Protein 2JDA (pdb70)

Nearest PDB structures (foldseek):
  2jda-assembly1_A  TM=1.001E+00  e=7.998E-28  Yersinia enterocolitica
  5xnr-assembly1_A  TM=9.498E-01  e=4.634E-13  Persicobacter sp. CCB-QB2
  5zu6-assembly1_A  TM=8.953E-01  e=8.444E-14  Vibrio
  5zu5-assembly1_A  TM=8.925E-01  e=1.414E-12  Vibrio splendidus
  7w12-assembly1_A  TM=8.977E-01  e=5.456E-12  Vibrio splendidus

Foldseek 3Di:
DFDFDDKDKPDFDVVVPLDLCQQAPPFLVHKTKDFAWMKMKTFTPAWDKFFKKWFQWPQLLVWKWWKWKWFAAPVPDTDTQAHGDIGHNPDRQTAIEGGDIDIGRMMMMTTQTTPVHGMGMTRYMDTPDPDPHDYDYRD/DVQFFAFDDKDKPDFDVVVPLDRCQQAPPFLVHKTKDFAWMKMKTFTPDWDKFWKKFWQWPQLQAKKWWKWKWFAAPVPDTDTQAHGDIFPNHDNRGAIEGGDIDGGGMMMITTQDIPVHGMTMTRYMTIRDPDPDDYDYHD

Sequence (281 aa):
TAQIVAVTASGYDSEKGHVPANIADGDVKTRWAASGESWVQLELDKEQSIENILIVPFKPTERKLKFSIFYSNDGKNWQPLAEGLETSSADKNGEKLTFTPVTAKYIKLDTFGTDVNNWSAINEIAINSAAALPSRAIKHPFTAQIVAVTASGYDSEKGHVPANIADGDVKTRWAASGESWVQLLELDKEQSIENILIVPFKPTERKLKFSIIFYSNDGKNWQPLAEGLETSSADKNGEKLTFTPVTTAKYIKLDTFGTDVNNWSAINEIAIINSAAALPSRAIK

Solvent-accessible surface area: 13235 Å² total; per-residue (Å²): 119,12,111,38,72,39,32,68,24,56,26,109,28,77,169,156,33,28,51,20,62,26,0,35,69,69,40,86,166,40,56,0,5,4,63,25,147,8,86,0,32,0,48,0,65,117,90,32,76,0,104,9,0,26,1,19,3,40,90,15,63,109,44,61,3,80,0,4,0,27,35,6,68,68,22,166,107,67,105,51,9,6,116,63,20,74,2,13,34,25,33,158,94,10,18,40,1,25,18,107,86,23,68,0,58,32,0,32,0,32,0,76,0,16,82,85,63,87,89,0,11,0,20,17,2,19,0,40,13,104,33,108,32,20,24,25,14,13,139,180,109,146,46,8,111,36,77,40,32,68,24,56,26,109,28,77,172,153,33,29,52,23,61,25,0,34,70,70,41,82,166,41,56,0,4,5,61,30,148,8,85,0,31,0,47,0,65,121,90,34,49,0,81,16,0,27,0,12,5,45,84,21,53,89,34,19,1,78,2,5,0,24,54,2,80,71,25,173,107,63,103,65,15,2,114,65,25,53,3,7,3,16,51,154,83,3,21,31,1,29,20,114,80,23,78,0,60,32,0,32,0,31,0,74,0,17,73,83,63,90,94,0,11,0,17,16,3,19,0,23,9,60,37,111,29,35,61,12,85,13,214

Secondary structure (DSSP, 8-state):
---EEEEEES--BTTTTB-GGGGGSS-TT--EEEESSEEEEEEEEEEEEEEEEEEEESSTTT-PEEEEEEEESSSSS-EEEEEEEE---S-SS-EEEEEEEEEEEEEEEEEEEESSSSEEEEEEEEES---SS-EEE--/-TTSPPEEEEEES--BTTTTB-GGGGGSS-TT--EEEESSEEEEEEEEEEEEEEEEEEEESSTTT--EEEEEEEESSSSS-EEEEEEEE--S--TT-EEEEEEEEEEEEEEEEEEEESS-SEEEEEEEEES----S-EEE--

CATH classification: 2.60.120.260

Organism: Yersinia enterocolitica serotype O:8 / biotype 1B (strain NCTC 13174 / 8081) (NCBI:txid393305)

B-factor: mean 18.41, std 10.22, range [6.74, 62.18]

InterPro domains:
  IPR000421 Coagulation factor 5/8, C-terminal domain [PF00754] (27-145)
  IPR000421 Coagulation factor 5/8, C-terminal domain [PS50022] (9-152)
  IPR008979 Galactose-binding-like domain superfamily [SSF49785] (23-147)

Radius of gyration: 20.61 Å; Cα contacts (8 Å, |Δi|>4): 812; chains: 2; bounding box: 56×40×63 Å

Structure (mmCIF, N/CA/C/O backbone):
data_2JDA
#
_entry.id   2JDA
#
_cell.length_a   111.205
_cell.length_b   34.729
_cell.length_c   86.711
_cell.angle_alpha   90.00
_cell.angle_beta   120.58
_cell.angle_gamma   90.00
#
_symmetry.space_group_name_H-M   'C 1 2 1'
#
loop_
_entity.id
_entity.type
_entity.pdbx_description
1 polymer YECBM32
2 non-polymer 'CALCIUM ION'
3 non-polymer GLYCEROL
4 non-polymer 'SULFATE ION'
5 water water
#
loop_
_atom_site.group_PDB
_atom_site.id
_atom_site.type_symbol
_atom_site.label_atom_id
_atom_site.label_alt_id
_atom_site.label_comp_id
_atom_site.label_asym_id
_atom_site.label_entity_id
_atom_site.label_seq_id
_atom_site.pdbx_PDB_ins_code
_atom_site.Cartn_x
_atom_site.Cartn_y
_atom_site.Cartn_z
_atom_site.occupancy
_atom_site.B_iso_or_equiv
_atom_site.auth_seq_id
_atom_site.auth_comp_id
_atom_site.auth_asym_id
_atom_site.auth_atom_id
_atom_site.pdbx_PDB_model_num
ATOM 1 N N . THR A 1 7 ? 86.969 -11.564 20.256 1.00 26.72 7 THR A N 1
ATOM 2 C CA . THR A 1 7 ? 86.506 -10.455 19.373 1.00 26.32 7 THR A CA 1
ATOM 3 C C . THR A 1 7 ? 85.055 -10.656 19.033 1.00 25.50 7 THR A C 1
ATOM 4 O O . THR A 1 7 ? 84.531 -11.792 19.036 1.00 27.29 7 THR A O 1
ATOM 8 N N . ALA A 1 8 ? 84.402 -9.536 18.756 1.00 23.04 8 ALA A N 1
ATOM 9 C CA . ALA A 1 8 ? 83.054 -9.518 18.232 1.00 21.69 8 ALA A CA 1
ATOM 10 C C . ALA A 1 8 ? 83.028 -10.089 16.796 1.00 20.83 8 ALA A C 1
ATOM 11 O O . ALA A 1 8 ? 83.882 -9.790 15.917 1.00 22.97 8 ALA A O 1
ATOM 13 N N . GLN A 1 9 ? 82.041 -10.899 16.524 1.00 18.79 9 GLN A N 1
ATOM 14 C CA . GLN A 1 9 ? 81.971 -11.585 15.234 1.00 19.55 9 GLN A CA 1
ATOM 15 C C . GLN A 1 9 ? 81.517 -10.596 14.184 1.00 18.08 9 GLN A C 1
ATOM 16 O O . GLN A 1 9 ? 80.438 -10.068 14.294 1.00 17.07 9 GLN A O 1
ATOM 22 N N . ILE A 1 10 ? 82.348 -10.395 13.173 1.00 17.07 10 ILE A N 1
ATOM 23 C CA . ILE A 1 10 ? 81.938 -9.643 11.982 1.00 16.63 10 ILE A CA 1
ATOM 24 C C . ILE A 1 10 ? 81.282 -10.600 11.011 1.00 16.30 10 ILE A C 1
ATOM 25 O O . ILE A 1 10 ? 81.961 -11.516 10.486 1.00 19.67 10 ILE A O 1
ATOM 30 N N . VAL A 1 11 ? 79.990 -10.444 10.808 1.00 16.00 11 VAL A N 1
ATOM 31 C CA . VAL A 1 11 ? 79.222 -11.331 9.907 1.00 16.79 11 VAL A CA 1
ATOM 32 C C . VAL A 1 11 ? 79.045 -10.826 8.490 1.00 15.63 11 VAL A C 1
ATOM 33 O O . VAL A 1 11 ? 78.773 -11.600 7.584 1.00 16.72 11 VAL A O 1
ATOM 37 N N . ALA A 1 12 ? 79.295 -9.554 8.251 1.00 14.61 12 ALA A N 1
ATOM 38 C CA . ALA A 1 12 ? 79.092 -8.990 6.921 1.00 13.94 12 ALA A CA 1
ATOM 39 C C . ALA A 1 12 ? 79.928 -7.735 6.816 1.00 13.53 12 ALA A C 1
ATOM 40 O O . ALA A 1 12 ? 80.029 -6.985 7.772 1.00 14.05 12 ALA A O 1
ATOM 42 N N . VAL A 1 13 ? 80.540 -7.565 5.667 1.00 10.93 13 VAL A N 1
ATOM 43 C CA . VAL A 1 13 ? 81.326 -6.382 5.358 1.00 10.60 13 VAL A CA 1
ATOM 44 C C . VAL A 1 13 ? 80.800 -5.821 4.052 1.00 11.17 13 VAL A C 1
ATOM 45 O O . VAL A 1 13 ? 80.545 -6.591 3.098 1.00 12.15 13 VAL A O 1
ATOM 49 N N . THR A 1 14 ? 80.650 -4.503 3.984 1.00 9.91 14 THR A N 1
ATOM 50 C CA . THR A 1 14 ? 80.291 -3.811 2.750 1.00 10.06 14 THR A CA 1
ATOM 51 C C . THR A 1 14 ? 81.260 -2.655 2.591 1.00 9.80 14 THR A C 1
ATOM 52 O O . THR A 1 14 ? 81.887 -2.207 3.554 1.00 9.80 14 THR A O 1
ATOM 56 N N . ALA A 1 15 ? 81.345 -2.112 1.400 1.00 10.26 15 ALA A N 1
ATOM 57 C CA . ALA A 1 15 ? 82.214 -0.969 1.161 1.00 9.87 15 ALA A CA 1
ATOM 58 C C . ALA A 1 15 ? 81.735 -0.103 -0.009 1.00 9.74 15 ALA A C 1
ATOM 59 O O . ALA A 1 15 ? 80.968 -0.547 -0.869 1.00 10.50 15 ALA A O 1
ATOM 61 N N . SER A 1 16 ? 82.247 1.129 -0.055 1.00 9.26 16 SER A N 1
ATOM 62 C CA . SER A 1 16 ? 81.981 2.027 -1.139 1.00 10.06 16 SER A CA 1
ATOM 63 C C . SER A 1 16 ? 82.488 1.490 -2.472 1.00 10.90 16 SER A C 1
ATOM 64 O O . SER A 1 16 ? 81.905 1.810 -3.506 1.00 11.37 16 SER A O 1
ATOM 67 N N . GLY A 1 17 ? 83.588 0.757 -2.430 1.00 10.14 17 GLY A N 1
ATOM 68 C CA . GLY A 1 17 ? 84.278 0.257 -3.605 1.00 9.93 17 GLY A CA 1
ATOM 69 C C . GLY A 1 17 ? 85.490 -0.516 -3.194 1.00 9.04 17 GLY A C 1
ATOM 70 O O . GLY A 1 17 ? 85.743 -0.648 -2.006 1.00 9.92 17 GLY A O 1
ATOM 71 N N . TYR A 1 18 ? 86.196 -1.072 -4.182 1.00 9.85 18 TYR A N 1
ATOM 72 C CA . TYR A 1 18 ? 87.342 -1.888 -3.932 1.00 9.87 18 TYR A CA 1
ATOM 73 C C . TYR A 1 18 ? 88.121 -2.049 -5.237 1.00 10.04 18 TYR A C 1
ATOM 74 O O . TYR A 1 18 ? 87.581 -1.878 -6.324 1.00 11.13 18 TYR A O 1
ATOM 83 N N . ASP A 1 19 ? 89.357 -2.495 -5.116 1.00 10.08 19 ASP A N 1
ATOM 84 C CA . ASP A 1 19 ? 90.241 -2.758 -6.257 1.00 10.84 19 ASP A CA 1
ATOM 85 C C . ASP A 1 19 ? 89.842 -4.102 -6.816 1.00 10.72 19 ASP A C 1
ATOM 86 O O . ASP A 1 19 ? 90.253 -5.134 -6.311 1.00 11.99 19 ASP A O 1
ATOM 91 N N . SER A 1 20 ? 89.005 -4.078 -7.850 1.00 10.95 20 SER A N 1
ATOM 92 C CA . SER A 1 20 ? 88.501 -5.303 -8.444 1.00 11.12 20 SER A CA 1
ATOM 93 C C . SER A 1 20 ? 89.483 -6.002 -9.339 1.00 12.21 20 SER A C 1
ATOM 94 O O . SER A 1 20 ? 89.325 -7.195 -9.599 1.00 15.18 20 SER A O 1
ATOM 97 N N . GLU A 1 21 ? 90.476 -5.309 -9.855 1.00 12.19 21 GLU A N 1
ATOM 98 C CA . GLU A 1 21 ? 91.487 -5.940 -10.681 1.00 12.79 21 GLU A CA 1
ATOM 99 C C . GLU A 1 21 ? 92.406 -6.820 -9.844 1.00 12.82 21 GLU A C 1
ATOM 100 O O . GLU A 1 21 ? 92.806 -7.888 -10.286 1.00 12.95 21 GLU A O 1
ATOM 106 N N . LYS A 1 22 ? 92.783 -6.375 -8.644 1.00 12.39 22 LYS A N 1
ATOM 107 C CA . LYS A 1 22 ? 93.605 -7.186 -7.780 1.00 13.05 22 LYS A CA 1
ATOM 108 C C . LYS A 1 22 ? 92.739 -7.994 -6.821 1.00 12.80 22 LYS A C 1
ATOM 109 O O . LYS A 1 22 ? 93.247 -8.842 -6.093 1.00 14.77 22 LYS A O 1
ATOM 115 N N . GLY A 1 23 ? 91.448 -7.731 -6.794 1.00 11.79 23 GLY A N 1
ATOM 116 C CA . GLY A 1 23 ? 90.597 -8.457 -5.849 1.00 12.85 23 GLY A CA 1
ATOM 117 C C . GLY A 1 23 ? 90.807 -8.157 -4.374 1.00 11.49 23 GLY A C 1
ATOM 118 O O . GLY A 1 23 ? 90.645 -9.035 -3.529 1.00 11.52 23 GLY A O 1
ATOM 119 N N . HIS A 1 24 ? 91.114 -6.911 -4.077 1.00 11.28 24 HIS A N 1
ATOM 120 C CA . HIS A 1 24 ? 91.279 -6.450 -2.692 1.00 9.77 24 HIS A CA 1
ATOM 121 C C . HIS A 1 24 ? 89.876 -6.085 -2.124 1.00 9.69 24 HIS A C 1
ATOM 122 O O . HIS A 1 24 ? 89.530 -4.907 -1.906 1.00 10.49 24 HIS A O 1
ATOM 129 N N . VAL A 1 25 ? 89.086 -7.120 -1.949 1.00 9.55 25 VAL A N 1
ATOM 130 C CA . VAL A 1 25 ? 87.669 -7.035 -1.672 1.00 9.70 25 VAL A CA 1
ATOM 131 C C . VAL A 1 25 ? 87.411 -6.674 -0.205 1.00 9.37 25 VAL A C 1
ATOM 132 O O . VAL A 1 25 ? 88.258 -6.909 0.648 1.00 9.87 25 VAL A O 1
ATOM 136 N N . PRO A 1 26 ? 86.232 -6.144 0.084 1.00 9.41 26 PRO A N 1
ATOM 137 C CA . PRO A 1 26 ? 85.908 -5.764 1.457 1.00 10.08 26 PRO A CA 1
ATOM 138 C C . PRO A 1 26 ? 86.057 -6.892 2.500 1.00 9.37 26 PRO A C 1
ATOM 139 O O . PRO A 1 26 ? 86.607 -6.675 3.594 1.00 9.93 26 PRO A O 1
ATOM 143 N N . ALA A 1 27 ? 85.670 -8.120 2.160 1.00 9.95 27 ALA A N 1
ATOM 144 C CA . ALA A 1 27 ? 85.768 -9.214 3.114 1.00 10.31 27 ALA A CA 1
ATOM 145 C C . ALA A 1 27 ? 87.194 -9.494 3.567 1.00 10.68 27 ALA A C 1
ATOM 146 O O . ALA A 1 27 ? 87.436 -10.104 4.602 1.00 11.49 27 ALA A O 1
ATOM 148 N N . ASN A 1 28 ? 88.166 -9.092 2.757 1.00 9.97 28 ASN A N 1
ATOM 149 C CA . ASN A 1 28 ? 89.573 -9.258 3.106 1.00 9.94 28 ASN A CA 1
ATOM 150 C C . ASN A 1 28 ? 89.928 -8.501 4.380 1.00 9.75 28 ASN A C 1
ATOM 151 O O . ASN A 1 28 ? 90.986 -8.730 4.952 1.00 10.82 28 ASN A O 1
ATOM 156 N N . ILE A 1 29 ? 89.117 -7.530 4.786 1.00 10.15 29 ILE A N 1
ATOM 157 C CA . ILE A 1 29 ? 89.469 -6.742 5.965 1.00 10.48 29 ILE A CA 1
ATOM 158 C C . ILE A 1 29 ? 89.207 -7.507 7.239 1.00 10.88 29 ILE A C 1
ATOM 159 O O . ILE A 1 29 ? 89.639 -7.059 8.291 1.00 12.30 29 ILE A O 1
ATOM 164 N N . ALA A 1 30 ? 88.483 -8.628 7.158 1.00 11.72 30 ALA A N 1
ATOM 165 C CA . ALA A 1 30 ? 88.016 -9.336 8.346 1.00 13.46 30 ALA A CA 1
ATOM 166 C C . ALA A 1 30 ? 88.198 -10.843 8.263 1.00 14.38 30 ALA A C 1
ATOM 167 O O . ALA A 1 30 ? 87.433 -11.579 8.915 1.00 16.37 30 ALA A O 1
ATOM 169 N N . ASP A 1 31 ? 89.190 -11.288 7.483 1.00 13.78 31 ASP A N 1
ATOM 170 C CA . ASP A 1 31 ? 89.379 -12.732 7.221 1.00 15.09 31 ASP A CA 1
ATOM 171 C C . ASP A 1 31 ? 90.429 -13.359 8.079 1.00 16.59 31 ASP A C 1
ATOM 172 O O . ASP A 1 31 ? 90.714 -14.557 7.929 1.00 19.41 31 ASP A O 1
ATOM 177 N N . GLY A 1 32 ? 90.995 -12.588 8.994 1.00 16.77 32 GLY A N 1
ATOM 178 C CA . GLY A 1 32 ? 92.006 -13.123 9.889 1.00 18.42 32 GLY A CA 1
ATOM 179 C C . GLY A 1 32 ? 93.362 -13.316 9.271 1.00 19.04 32 GLY A C 1
ATOM 180 O O . GLY A 1 32 ? 94.292 -13.866 9.903 1.00 21.77 32 GLY A O 1
ATOM 181 N N . ASP A 1 33 ? 93.556 -12.787 8.078 1.00 18.11 33 ASP A N 1
ATOM 182 C CA . ASP A 1 33 ? 94.787 -12.942 7.347 1.00 17.48 33 ASP A CA 1
ATOM 183 C C . ASP A 1 33 ? 95.396 -11.540 7.052 1.00 17.38 33 ASP A C 1
ATOM 184 O O . ASP A 1 33 ? 94.839 -10.800 6.237 1.00 16.40 33 ASP A O 1
ATOM 189 N N . VAL A 1 34 ? 96.503 -11.177 7.686 1.00 17.59 34 VAL A N 1
ATOM 190 C CA . VAL A 1 34 ? 97.089 -9.873 7.446 1.00 18.54 34 VAL A CA 1
ATOM 191 C C . VAL A 1 34 ? 97.684 -9.729 6.052 1.00 17.29 34 VAL A C 1
ATOM 192 O O . VAL A 1 34 ? 98.045 -8.624 5.670 1.00 17.61 34 VAL A O 1
ATOM 196 N N . LYS A 1 35 ? 97.832 -10.827 5.286 1.00 16.57 35 LYS A N 1
ATOM 197 C CA . LYS A 1 35 ? 98.342 -10.742 3.939 1.00 18.07 35 LYS A CA 1
ATOM 198 C C . LYS A 1 35 ? 97.256 -10.365 2.904 1.00 17.98 35 LYS A C 1
ATOM 199 O O . LYS A 1 35 ? 97.594 -10.129 1.764 1.00 20.94 35 LYS A O 1
ATOM 205 N N . THR A 1 36 ? 95.981 -10.421 3.256 1.00 15.23 36 THR A N 1
ATOM 206 C CA . THR A 1 36 ? 94.918 -9.956 2.331 1.00 13.43 36 THR A CA 1
ATOM 207 C C . THR A 1 36 ? 94.423 -8.599 2.841 1.00 12.93 36 THR A C 1
ATOM 208 O O . THR A 1 36 ? 94.363 -8.348 4.046 1.00 12.64 36 THR A O 1
ATOM 212 N N . ARG A 1 37 ? 94.033 -7.736 1.917 1.00 10.59 37 ARG A N 1
ATOM 213 C CA . ARG A 1 37 ? 93.556 -6.394 2.248 1.00 10.51 37 ARG A CA 1
ATOM 214 C C . ARG A 1 37 ? 92.372 -5.989 1.434 1.00 10.22 37 ARG A C 1
ATOM 215 O O . ARG A 1 37 ? 92.140 -6.490 0.357 1.00 10.04 37 ARG A O 1
ATOM 223 N N . TRP A 1 38 ? 91.597 -5.091 2.024 1.00 9.57 38 TRP A N 1
ATOM 224 C CA . TRP A 1 38 ? 90.664 -4.242 1.299 1.00 9.30 38 TRP A CA 1
ATOM 225 C C . TRP A 1 38 ? 91.407 -2.987 0.886 1.00 9.54 38 TRP A C 1
ATOM 226 O O . TRP A 1 38 ? 92.136 -2.395 1.688 1.00 10.63 38 TRP A O 1
ATOM 237 N N . ALA A 1 39 ? 91.178 -2.550 -0.336 1.00 9.61 39 ALA A N 1
ATOM 238 C CA . ALA A 1 39 ? 91.742 -1.289 -0.841 1.00 9.71 39 ALA A CA 1
ATOM 239 C C . ALA A 1 39 ? 90.747 -0.605 -1.767 1.00 9.66 39 ALA A C 1
ATOM 240 O O . ALA A 1 39 ? 90.120 -1.251 -2.594 1.00 10.57 39 ALA A O 1
ATOM 242 N N . ALA A 1 40 ? 90.638 0.716 -1.637 1.00 9.92 40 ALA A N 1
ATOM 243 C CA . ALA A 1 40 ? 89.728 1.527 -2.457 1.00 10.58 40 ALA A CA 1
ATOM 244 C C . ALA A 1 40 ? 90.347 2.896 -2.613 1.00 9.94 40 ALA A C 1
ATOM 245 O O . ALA A 1 40 ? 91.120 3.308 -1.771 1.00 11.05 40 ALA A O 1
ATOM 247 N N . SER A 1 41 ? 90.000 3.629 -3.682 1.00 11.74 41 SER A N 1
ATOM 248 C CA . SER A 1 41 ? 90.607 4.931 -3.966 1.00 11.89 41 SER A CA 1
ATOM 249 C C . SER A 1 41 ? 89.610 6.064 -3.743 1.00 11.05 41 SER A C 1
ATOM 250 O O . SER A 1 41 ? 88.383 5.926 -3.916 1.00 12.47 41 SER A O 1
ATOM 253 N N . GLY A 1 42 ? 90.171 7.207 -3.334 1.00 11.43 42 GLY A N 1
ATOM 254 C CA . GLY A 1 42 ? 89.382 8.365 -3.019 1.00 11.33 42 GLY A CA 1
ATOM 255 C C . GLY A 1 42 ? 88.705 8.246 -1.675 1.00 11.64 42 GLY A C 1
ATOM 256 O O . GLY A 1 42 ? 89.057 7.369 -0.879 1.00 16.08 42 GLY A O 1
ATOM 257 N N . GLU A 1 43 ? 87.799 9.127 -1.363 1.00 10.41 43 GLU A N 1
ATOM 258 C CA . GLU A 1 43 ? 87.079 9.060 -0.101 1.00 10.91 43 GLU A CA 1
ATOM 259 C C . GLU A 1 43 ? 86.164 7.855 -0.213 1.00 9.94 43 GLU A C 1
ATOM 260 O O . GLU A 1 43 ? 85.334 7.759 -1.129 1.00 9.99 43 GLU A O 1
ATOM 266 N N . SER A 1 44 ? 86.323 6.941 0.737 1.00 9.73 44 SER A N 1
ATOM 267 C CA . SER A 1 44 ? 85.738 5.626 0.691 1.00 10.05 44 SER A CA 1
ATOM 268 C C . SER A 1 44 ? 85.121 5.295 2.064 1.00 8.75 44 SER A C 1
ATOM 269 O O . SER A 1 44 ? 85.253 6.080 3.035 1.00 9.18 44 SER A O 1
ATOM 272 N N . TRP A 1 45 ? 84.507 4.145 2.166 1.00 9.40 45 TRP A N 1
ATOM 273 C CA . TRP A 1 45 ? 84.041 3.658 3.466 1.00 9.74 45 TRP A CA 1
ATOM 274 C C . TRP A 1 45 ? 84.009 2.157 3.428 1.00 9.30 45 TRP A C 1
ATOM 275 O O . TRP A 1 45 ? 83.848 1.544 2.385 1.00 9.51 45 TRP A O 1
ATOM 286 N N . VAL A 1 46 ? 84.174 1.556 4.607 1.00 8.97 46 VAL A N 1
ATOM 287 C CA . VAL A 1 46 ? 84.021 0.120 4.826 1.00 9.09 46 VAL A CA 1
ATOM 288 C C . VAL A 1 46 ? 83.218 -0.053 6.095 1.00 8.95 46 VAL A C 1
ATOM 289 O O . VAL A 1 46 ? 83.461 0.649 7.099 1.00 10.04 46 VAL A O 1
ATOM 293 N N . GLN A 1 47 ? 82.222 -0.932 6.026 1.00 9.36 47 GLN A N 1
ATOM 294 C CA . GLN A 1 47 ? 81.227 -1.089 7.090 1.00 8.60 47 GLN A CA 1
ATOM 295 C C . GLN A 1 47 ? 81.193 -2.521 7.553 1.00 9.03 47 GLN A C 1
ATOM 296 O O . GLN A 1 47 ? 81.105 -3.436 6.766 1.00 10.28 47 GLN A O 1
ATOM 302 N N . LEU A 1 48 ? 81.324 -2.694 8.852 1.00 9.85 48 LEU A N 1
ATOM 303 C CA . LEU A 1 48 ? 81.395 -3.974 9.549 1.00 9.96 48 LEU A CA 1
ATOM 304 C C . LEU A 1 48 ? 80.088 -4.197 10.265 1.00 10.66 48 LEU A C 1
ATOM 305 O O . LEU A 1 48 ? 79.678 -3.347 11.097 1.00 11.48 48 LEU A O 1
ATOM 310 N N . GLU A 1 49 ? 79.400 -5.282 9.946 1.00 11.74 49 GLU A N 1
ATOM 311 C CA . GLU A 1 49 ? 78.180 -5.671 10.658 1.00 12.90 49 GLU A CA 1
ATOM 312 C C . GLU A 1 49 ? 78.518 -6.799 11.584 1.00 12.36 49 GLU A C 1
ATOM 313 O O . GLU A 1 49 ? 79.121 -7.791 11.165 1.00 13.67 49 GLU A O 1
ATOM 319 N N . LEU A 1 50 ? 78.177 -6.614 12.859 1.00 12.90 50 LEU A N 1
ATOM 320 C CA . LEU A 1 50 ? 78.367 -7.634 13.895 1.00 13.59 50 LEU A CA 1
ATOM 321 C C . LEU A 1 50 ? 77.157 -8.564 13.929 1.00 15.27 50 LEU A C 1
ATOM 322 O O . LEU A 1 50 ? 76.091 -8.228 13.436 1.00 14.91 50 LEU A O 1
ATOM 327 N N . ASP A 1 51 ? 77.316 -9.678 14.632 1.00 18.84 51 ASP A N 1
ATOM 328 C CA . ASP A 1 51 ? 76.205 -10.647 14.717 1.00 21.28 51 ASP A CA 1
ATOM 329 C C . ASP A 1 51 ? 74.991 -10.087 15.461 1.00 21.63 51 ASP A C 1
ATOM 330 O O . ASP A 1 51 ? 73.832 -10.399 15.165 1.00 22.97 51 ASP A O 1
ATOM 335 N N . LYS A 1 52 ? 75.241 -9.210 16.444 1.00 21.18 52 LYS A N 1
ATOM 336 C CA . LYS A 1 52 ? 74.188 -8.533 17.163 1.00 20.27 52 LYS A CA 1
ATOM 337 C C . LYS A 1 52 ? 74.687 -7.205 17.735 1.00 18.07 52 LYS A C 1
ATOM 338 O O . LYS A 1 52 ? 75.906 -6.990 17.834 1.00 18.26 52 LYS A O 1
ATOM 344 N N . GLU A 1 53 ? 73.746 -6.377 18.139 1.00 18.03 53 GLU A N 1
ATOM 345 C CA . GLU A 1 53 ? 74.077 -5.196 18.924 1.00 17.04 53 GLU A CA 1
ATOM 346 C C . GLU A 1 53 ? 74.779 -5.623 20.207 1.00 14.67 53 GLU A C 1
ATOM 347 O O . GLU A 1 53 ? 74.323 -6.510 20.951 1.00 15.47 53 GLU A O 1
ATOM 353 N N . GLN A 1 54 ? 75.920 -5.003 20.479 1.00 13.16 54 GLN A N 1
ATOM 354 C CA . GLN A 1 54 ? 76.711 -5.365 21.623 1.00 12.88 54 GLN A CA 1
ATOM 355 C C . GLN A 1 54 ? 77.690 -4.259 22.012 1.00 12.38 54 GLN A C 1
ATOM 356 O O . GLN A 1 54 ? 77.877 -3.295 21.268 1.00 11.91 54 GLN A O 1
ATOM 362 N N . SER A 1 55 ? 78.318 -4.403 23.170 1.00 12.38 55 SER A N 1
ATOM 363 C CA . SER A 1 55 ? 79.240 -3.414 23.687 1.00 13.01 55 SER A CA 1
ATOM 364 C C . SER A 1 55 ? 80.536 -3.491 22.940 1.00 12.67 55 SER A C 1
ATOM 365 O O . SER A 1 55 ? 81.054 -4.588 22.674 1.00 13.77 55 SER A O 1
ATOM 368 N N . ILE A 1 56 ? 81.026 -2.311 22.563 1.00 12.19 56 ILE A N 1
ATOM 369 C CA . ILE A 1 56 ? 82.279 -2.148 21.810 1.00 12.53 56 ILE A CA 1
ATOM 370 C C . ILE A 1 56 ? 83.228 -1.328 22.657 1.00 11.50 56 ILE A C 1
ATOM 371 O O . ILE A 1 56 ? 82.874 -0.211 23.089 1.00 12.91 56 ILE A O 1
ATOM 376 N N . GLU A 1 57 ? 84.415 -1.858 22.884 1.00 13.13 57 GLU A N 1
ATOM 377 C CA . GLU A 1 57 ? 85.415 -1.189 23.706 1.00 14.67 57 GLU A CA 1
ATOM 378 C C . GLU A 1 57 ? 86.731 -0.948 23.013 1.00 13.03 57 GLU A C 1
ATOM 379 O O . GLU A 1 57 ? 87.499 -0.098 23.476 1.00 14.33 57 GLU A O 1
ATOM 385 N N . ASN A 1 58 ? 87.021 -1.649 21.910 1.00 11.99 58 ASN A N 1
ATOM 386 C CA . ASN A 1 58 ? 88.243 -1.329 21.173 1.00 11.42 58 ASN A CA 1
ATOM 387 C C . ASN A 1 58 ? 88.113 -1.753 19.718 1.00 11.09 58 ASN A C 1
ATOM 388 O O . ASN A 1 58 ? 87.236 -2.544 19.387 1.00 11.09 58 ASN A O 1
ATOM 393 N N . ILE A 1 59 ? 88.962 -1.180 18.884 1.00 10.51 59 ILE A N 1
ATOM 394 C CA . ILE A 1 59 ? 89.110 -1.601 17.496 1.00 10.98 59 ILE A CA 1
ATOM 395 C C . ILE A 1 59 ? 90.599 -1.792 17.242 1.00 11.37 59 ILE A C 1
ATOM 396 O O . ILE A 1 59 ? 91.398 -0.894 17.477 1.00 12.58 59 ILE A O 1
ATOM 401 N N . LEU A 1 60 ? 90.953 -2.954 16.719 1.00 10.91 60 LEU A N 1
ATOM 402 C CA . LEU A 1 60 ? 92.288 -3.234 16.199 1.00 11.46 60 LEU A CA 1
ATOM 403 C C . LEU A 1 60 ? 92.291 -2.866 14.709 1.00 11.56 60 LEU A C 1
ATOM 404 O O . LEU A 1 60 ? 91.462 -3.361 13.962 1.00 11.51 60 LEU A O 1
ATOM 409 N N . ILE A 1 61 ? 93.215 -2.026 14.291 1.00 11.00 61 ILE A N 1
ATOM 410 C CA . ILE A 1 61 ? 93.407 -1.659 12.896 1.00 11.20 61 ILE A CA 1
ATOM 411 C C . ILE A 1 61 ? 94.835 -1.968 12.477 1.00 12.28 61 ILE A C 1
ATOM 412 O O . ILE A 1 61 ? 95.798 -1.635 13.160 1.00 12.48 61 ILE A O 1
ATOM 417 N N . VAL A 1 62 ? 94.942 -2.666 11.344 1.00 12.00 62 VAL A N 1
ATOM 418 C CA . VAL A 1 62 ? 96.213 -3.095 10.767 1.00 11.91 62 VAL A CA 1
ATOM 419 C C . VAL A 1 62 ? 96.271 -2.516 9.344 1.00 11.95 62 VAL A C 1
ATOM 420 O O . VAL A 1 62 ? 95.879 -3.173 8.384 1.00 12.50 62 VAL A O 1
ATOM 424 N N . PRO A 1 63 ? 96.711 -1.285 9.203 1.00 11.20 63 PRO A N 1
ATOM 425 C CA . PRO A 1 63 ? 96.750 -0.665 7.886 1.00 11.63 63 PRO A CA 1
ATOM 426 C C . PRO A 1 63 ? 97.884 -1.243 7.038 1.00 11.70 63 PRO A C 1
ATOM 427 O O . PRO A 1 63 ? 98.900 -1.686 7.569 1.00 14.06 63 PRO A O 1
ATOM 431 N N . PHE A 1 64 ? 97.736 -1.165 5.731 1.00 11.70 64 PHE A N 1
ATOM 432 C CA . PHE A 1 64 ? 98.746 -1.630 4.774 1.00 11.25 64 PHE A CA 1
ATOM 433 C C . PHE A 1 64 ? 99.951 -0.717 4.733 1.00 12.25 64 PHE A C 1
ATOM 434 O O . PHE A 1 64 ? 99.809 0.511 4.720 1.00 12.70 64 PHE A O 1
ATOM 442 N N . LYS A 1 65 ? 101.144 -1.315 4.703 1.00 13.63 65 LYS A N 1
ATOM 443 C CA . LYS A 1 65 ? 102.433 -0.566 4.619 1.00 14.57 65 LYS A CA 1
ATOM 444 C C . LYS A 1 65 ? 102.498 0.587 5.602 1.00 13.02 65 LYS A C 1
ATOM 445 O O . LYS A 1 65 ? 102.766 1.739 5.243 1.00 14.35 65 LYS A O 1
ATOM 451 N N . PRO A 1 66 ? 102.249 0.286 6.876 1.00 13.80 66 PRO A N 1
ATOM 452 C CA . PRO A 1 66 ? 102.066 1.336 7.876 1.00 14.25 66 PRO A CA 1
ATOM 453 C C . PRO A 1 66 ? 103.280 2.228 8.091 1.00 14.63 66 PRO A C 1
ATOM 454 O O . PRO A 1 66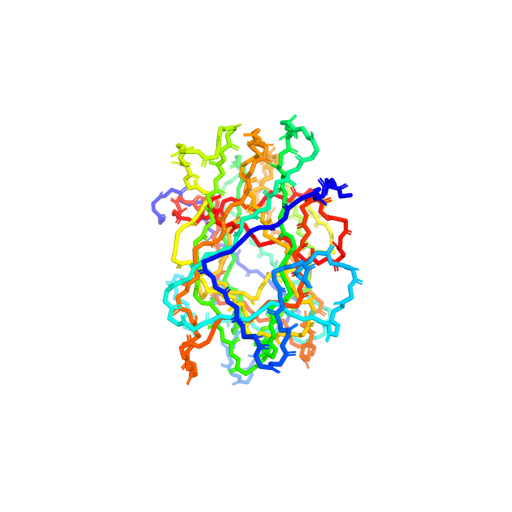 ? 103.097 3.407 8.407 1.00 14.29 66 PRO A O 1
ATOM 458 N N . THR A 1 67 ? 104.500 1.699 7.926 1.00 15.78 67 THR A N 1
ATOM 459 C CA . THR A 1 67 ? 105.672 2.5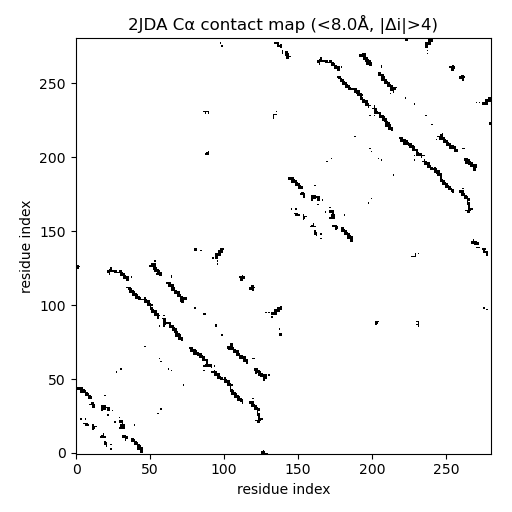51 8.162 1.00 16.74 67 THR A CA 1
ATOM 460 C C . THR A 1 67 ? 105.962 3.501 7.016 1.00 17.94 67 THR A C 1
ATOM 461 O O . THR A 1 67 ? 106.755 4.428 7.177 1.00 19.16 67 THR A O 1
ATOM 465 N N . GLU A 1 68 ? 105.303 3.293 5.874 1.00 17.14 68 GLU A N 1
ATOM 466 C CA . GLU A 1 68 ? 105.378 4.201 4.735 1.00 18.23 68 GLU A CA 1
ATOM 467 C C . GLU A 1 68 ? 104.225 5.142 4.578 1.00 16.79 68 GLU A C 1
ATOM 468 O O . GLU A 1 68 ? 104.363 6.149 3.951 1.00 19.55 68 GLU A O 1
ATOM 474 N N . ARG A 1 69 ? 103.030 4.784 5.088 1.00 15.97 69 ARG A N 1
ATOM 475 C CA . ARG A 1 69 ? 101.799 5.428 4.722 1.00 16.35 69 ARG A CA 1
ATOM 476 C C . ARG A 1 69 ? 100.905 5.551 5.954 1.00 14.95 69 ARG A C 1
ATOM 477 O O . ARG A 1 69 ? 100.583 4.519 6.581 1.00 15.10 69 ARG A O 1
ATOM 485 N N . LYS A 1 70 ? 100.480 6.777 6.251 1.00 13.84 70 LYS A N 1
ATOM 486 C CA . LYS A 1 70 ? 99.525 7.034 7.340 1.00 14.15 70 LYS A CA 1
ATOM 487 C C . LYS A 1 70 ? 98.141 7.240 6.738 1.00 13.64 70 LYS A C 1
ATOM 488 O O . LYS A 1 70 ? 97.935 8.106 5.916 1.00 14.35 70 LYS A O 1
ATOM 494 N N . LEU A 1 71 ? 97.199 6.416 7.150 1.00 12.40 71 LEU A N 1
ATOM 495 C CA . LEU A 1 71 ? 95.828 6.431 6.657 1.00 11.21 71 LEU A CA 1
ATOM 496 C C . LEU A 1 71 ? 95.030 7.451 7.441 1.00 11.24 71 LEU A C 1
ATOM 497 O O . LEU A 1 71 ? 95.072 7.449 8.686 1.00 11.53 71 LEU A O 1
ATOM 502 N N . LYS A 1 72 ? 94.296 8.279 6.727 1.00 11.56 72 LYS A N 1
ATOM 503 C CA . LYS A 1 72 ? 93.404 9.254 7.301 1.00 12.14 72 LYS A CA 1
ATOM 504 C C . LYS A 1 72 ? 92.020 8.636 7.323 1.00 10.32 72 LYS A C 1
ATOM 505 O O . LYS A 1 72 ? 91.557 8.123 6.288 1.00 10.76 72 LYS A O 1
ATOM 511 N N . PHE A 1 73 ? 91.328 8.682 8.464 1.00 10.66 73 PHE A N 1
ATOM 512 C CA . PHE A 1 73 ? 90.030 8.070 8.593 1.00 9.90 73 PHE A CA 1
ATOM 513 C C . PHE A 1 73 ? 89.230 8.574 9.758 1.00 10.31 73 PHE A C 1
ATOM 514 O O . PHE A 1 73 ? 89.767 9.209 10.657 1.00 10.93 73 PHE A O 1
ATOM 522 N N . SER A 1 74 ? 87.940 8.245 9.729 1.00 10.18 74 SER A N 1
ATOM 523 C CA . SER A 1 74 ? 86.972 8.494 10.778 1.00 10.14 74 SER A CA 1
ATOM 524 C C . SER A 1 74 ? 86.227 7.216 11.104 1.00 10.44 74 SER A C 1
ATOM 525 O O . SER A 1 74 ? 86.107 6.365 10.246 1.00 10.64 74 SER A O 1
ATOM 528 N N . ILE A 1 75 ? 85.757 7.076 12.340 1.00 9.86 75 ILE A N 1
ATOM 529 C CA . ILE A 1 75 ? 85.025 5.866 12.765 1.00 10.41 75 ILE A CA 1
ATOM 530 C C . ILE A 1 75 ? 83.702 6.248 13.328 1.00 10.04 75 ILE A C 1
ATOM 531 O O . ILE A 1 75 ? 83.623 7.160 14.159 1.00 10.36 75 ILE A O 1
ATOM 536 N N . PHE A 1 76 ? 82.667 5.540 12.886 1.00 9.85 76 PHE A N 1
ATOM 537 C CA . PHE A 1 76 ? 81.283 5.764 13.261 1.00 10.14 76 PHE A CA 1
ATOM 538 C C . PHE A 1 76 ? 80.653 4.466 13.739 1.00 9.97 76 PHE A C 1
ATOM 539 O O . PHE A 1 76 ? 81.094 3.372 13.349 1.00 10.30 76 PHE A O 1
ATOM 547 N N . TYR A 1 77 ? 79.644 4.605 14.586 1.00 10.64 77 TYR A N 1
ATOM 548 C CA . TYR A 1 77 ? 78.893 3.444 15.035 1.00 10.72 77 TYR A CA 1
ATOM 549 C C . TYR A 1 77 ? 77.394 3.685 14.910 1.00 10.71 77 TYR A C 1
ATOM 550 O O . TYR A 1 77 ? 76.899 4.809 14.890 1.00 11.00 77 TYR A O 1
ATOM 559 N N . SER A 1 78 ? 76.638 2.590 14.854 1.00 11.05 78 SER A N 1
ATOM 560 C CA . SER A 1 78 ? 75.191 2.640 14.636 1.00 11.38 78 SER A CA 1
ATOM 561 C C . SER A 1 78 ? 74.556 1.316 15.046 1.00 11.53 78 SER A C 1
ATOM 562 O O . SER A 1 78 ? 75.210 0.263 15.001 1.00 11.16 78 SER A O 1
ATOM 565 N N . ASN A 1 79 ? 73.286 1.395 15.430 1.00 11.56 79 ASN A N 1
ATOM 566 C CA . ASN A 1 79 ? 72.494 0.203 15.603 1.00 12.89 79 ASN A CA 1
ATOM 567 C C . ASN A 1 79 ? 71.643 -0.155 14.389 1.00 13.64 79 ASN A C 1
ATOM 568 O O . ASN A 1 79 ? 71.232 -1.307 14.256 1.00 16.23 79 ASN A O 1
ATOM 573 N N . ASP A 1 80 ? 71.325 0.832 13.574 1.00 14.48 80 ASP A N 1
ATOM 574 C CA . ASP A 1 80 ? 70.466 0.629 12.405 1.00 15.29 80 ASP A CA 1
ATOM 575 C C . ASP A 1 80 ? 71.143 0.640 11.029 1.00 15.37 80 ASP A C 1
ATOM 576 O O . ASP A 1 80 ? 70.527 0.293 10.013 1.00 17.62 80 ASP A O 1
ATOM 581 N N . GLY A 1 81 ? 72.414 1.044 10.977 1.00 14.55 81 GLY A N 1
ATOM 582 C CA . GLY A 1 81 ? 73.130 1.109 9.706 1.00 15.30 81 GLY A CA 1
ATOM 583 C C . GLY A 1 81 ? 72.735 2.309 8.848 1.00 15.71 81 GLY A C 1
ATOM 584 O O . GLY A 1 81 ? 73.169 2.362 7.700 1.00 15.34 81 GLY A O 1
ATOM 585 N N . LYS A 1 82 ? 71.955 3.245 9.404 1.00 14.88 82 LYS A N 1
ATOM 586 C CA . LYS A 1 82 ? 71.442 4.431 8.692 1.00 16.34 82 LYS A CA 1
ATOM 587 C C . LYS A 1 82 ? 71.764 5.738 9.402 1.00 15.40 82 LYS A C 1
ATOM 588 O O . LYS A 1 82 ? 71.946 6.792 8.756 1.00 16.41 82 LYS A O 1
ATOM 594 N N . ASN A 1 83 ? 71.836 5.692 10.729 1.00 14.22 83 ASN A N 1
ATOM 595 C CA . ASN A 1 83 ? 72.069 6.873 11.562 1.00 13.93 83 ASN A CA 1
ATOM 596 C C . ASN A 1 83 ? 73.340 6.592 12.343 1.00 12.97 83 ASN A C 1
ATOM 597 O O . ASN A 1 83 ? 73.422 5.617 13.070 1.00 12.97 83 ASN A O 1
ATOM 602 N N . TRP A 1 84 ? 74.317 7.461 12.178 1.00 11.98 84 TRP A N 1
ATOM 603 C CA . TRP A 1 84 ? 75.667 7.249 12.646 1.00 11.20 84 TRP A CA 1
ATOM 604 C C . TRP A 1 84 ? 76.057 8.282 13.684 1.00 11.11 84 TRP A C 1
ATOM 605 O O . TRP A 1 84 ? 75.714 9.469 13.574 1.00 12.87 84 TRP A O 1
ATOM 616 N N . GLN A 1 85 ? 76.837 7.817 14.666 1.00 10.61 85 GLN A N 1
ATOM 617 C CA . GLN A 1 85 ? 77.506 8.647 15.645 1.00 11.44 85 GLN A CA 1
ATOM 618 C C . GLN A 1 85 ? 79.005 8.439 15.583 1.00 11.48 85 GLN A C 1
ATOM 619 O O . GLN A 1 85 ? 79.477 7.317 15.380 1.00 11.02 85 GLN A O 1
ATOM 625 N N . PRO A 1 86 ? 79.787 9.489 15.736 1.00 11.56 86 PRO A N 1
ATOM 626 C CA . PRO A 1 86 ? 81.224 9.328 15.666 1.00 12.80 86 PRO A CA 1
ATOM 627 C C . PRO A 1 86 ? 81.830 8.762 16.920 1.00 12.60 86 PRO A C 1
ATOM 628 O O . PRO A 1 86 ? 81.481 9.217 18.049 1.00 14.38 86 PRO A O 1
ATOM 632 N N . LEU A 1 87 ? 82.772 7.834 16.731 1.00 12.98 87 LEU A N 1
ATOM 633 C CA . LEU A 1 87 ? 83.725 7.506 17.790 1.00 14.02 87 LEU A CA 1
ATOM 634 C C . LEU A 1 87 ? 84.881 8.461 17.767 1.00 14.18 87 LEU A C 1
ATOM 635 O O . LEU A 1 87 ? 85.351 8.858 18.850 1.00 16.85 87 LEU A O 1
ATOM 640 N N . ALA A 1 88 ? 85.341 8.841 16.578 1.00 12.88 88 ALA A N 1
ATOM 641 C CA . ALA A 1 88 ? 86.356 9.844 16.344 1.00 13.15 88 ALA A CA 1
ATOM 642 C C . ALA A 1 88 ? 86.411 10.194 14.870 1.00 12.85 88 ALA A C 1
ATOM 643 O O . ALA A 1 88 ? 86.188 9.347 14.006 1.00 13.85 88 ALA A O 1
ATOM 645 N N . GLU A 1 89 ? 86.746 11.429 14.566 1.00 14.02 89 GLU A N 1
ATOM 646 C CA . GLU A 1 89 ? 86.861 11.891 13.202 1.00 13.76 89 GLU A CA 1
ATOM 647 C C . GLU A 1 89 ? 88.259 12.458 12.935 1.00 15.29 89 GLU A C 1
ATOM 648 O O . GLU A 1 89 ? 88.899 13.039 13.851 1.00 17.54 89 GLU A O 1
ATOM 654 N N . GLY A 1 90 ? 88.734 12.295 11.704 1.00 15.08 90 GLY A N 1
ATOM 655 C CA . GLY A 1 90 ? 89.990 12.877 11.244 1.00 16.29 90 GLY A CA 1
ATOM 656 C C . GLY A 1 90 ? 91.221 12.335 11.972 1.00 16.39 90 GLY A C 1
ATOM 657 O O . GLY A 1 90 ? 92.150 13.082 12.275 1.00 20.69 90 GLY A O 1
ATOM 658 N N . LEU A 1 91 ? 91.232 11.051 12.264 1.00 14.67 91 LEU A N 1
ATOM 659 C CA . LEU A 1 91 ? 92.388 10.338 12.781 1.00 13.72 91 LEU A CA 1
ATOM 660 C C . LEU A 1 91 ? 93.394 10.023 11.691 1.00 12.75 91 LEU A C 1
ATOM 661 O O . LEU A 1 91 ? 93.018 9.939 10.532 1.00 13.20 91 LEU A O 1
ATOM 666 N N . GLU A 1 92 ? 94.646 9.808 12.057 1.00 11.79 92 GLU A N 1
ATOM 667 C CA . GLU A 1 92 ? 95.633 9.179 11.186 1.00 12.64 92 GLU A CA 1
ATOM 668 C C . GLU A 1 92 ? 96.222 7.990 11.896 1.00 11.98 92 GLU A C 1
ATOM 669 O O . GLU A 1 92 ? 96.513 8.063 13.106 1.00 12.83 92 GLU A O 1
ATOM 675 N N . THR A 1 93 ? 96.487 6.915 11.179 1.00 11.94 93 THR A N 1
ATOM 676 C CA . THR A 1 93 ? 97.228 5.788 11.717 1.00 11.93 93 THR A CA 1
ATOM 677 C C . THR A 1 93 ? 98.683 6.183 11.930 1.00 12.90 93 THR A C 1
ATOM 678 O O . THR A 1 93 ? 99.218 7.086 11.319 1.00 14.29 93 THR A O 1
ATOM 682 N N . SER A 1 94 ? 99.315 5.465 12.823 1.00 13.35 94 SER A N 1
ATOM 683 C CA . SER A 1 94 ? 100.722 5.665 13.123 1.00 15.12 94 SER A CA 1
ATOM 684 C C . SER A 1 94 ? 101.602 4.970 12.103 1.00 14.67 94 SER A C 1
ATOM 685 O O . SER A 1 94 ? 101.280 3.898 11.603 1.00 14.10 94 SER A O 1
ATOM 688 N N . SER A 1 95 ? 102.752 5.570 11.820 1.00 15.47 95 SER A N 1
ATOM 689 C CA . SER A 1 95 ? 103.785 4.938 11.007 1.00 15.73 95 SER A CA 1
ATOM 690 C C . SER A 1 95 ? 104.935 4.380 11.838 1.00 16.91 95 SER A C 1
ATOM 691 O O . SER A 1 95 ? 105.951 3.987 11.272 1.00 17.67 95 SER A O 1
ATOM 694 N N . ALA A 1 96 ? 104.749 4.265 13.153 1.00 16.93 96 ALA A N 1
ATOM 695 C CA . ALA A 1 96 ? 105.835 3.917 14.043 1.00 17.57 96 ALA A CA 1
ATOM 696 C C . ALA A 1 96 ? 106.297 2.498 13.821 1.00 17.31 96 ALA A C 1
ATOM 697 O O . ALA A 1 96 ? 107.499 2.211 13.893 1.00 19.69 96 ALA A O 1
ATOM 699 N N . ASP A 1 97 ? 105.378 1.581 13.578 1.00 17.25 97 ASP A N 1
ATOM 700 C CA . ASP A 1 97 ? 105.714 0.172 13.401 1.00 17.42 97 ASP A CA 1
ATOM 701 C C . ASP A 1 97 ? 104.672 -0.623 12.610 1.00 17.66 97 ASP A C 1
ATOM 702 O O . ASP A 1 97 ? 103.704 -0.048 12.091 1.00 16.75 97 ASP A O 1
ATOM 707 N N . LYS A 1 98 ? 104.922 -1.930 12.462 1.00 18.23 98 LYS A N 1
ATOM 708 C CA . LYS A 1 98 ? 104.103 -2.818 11.625 1.00 18.15 98 LYS A CA 1
ATOM 709 C C . LYS A 1 98 ? 103.154 -3.678 12.445 1.00 18.45 98 LYS A C 1
ATOM 710 O O . LYS A 1 98 ? 102.589 -4.643 11.947 1.00 20.12 98 LYS A O 1
ATOM 716 N N . ASN A 1 99 ? 102.947 -3.313 13.701 1.00 18.54 99 ASN A N 1
ATOM 717 C CA . ASN A 1 99 ? 102.156 -4.119 14.609 1.00 19.04 99 ASN A CA 1
ATOM 718 C C . ASN A 1 99 ? 100.638 -3.842 14.613 1.00 17.88 99 ASN A C 1
ATOM 719 O O . ASN A 1 99 ? 99.897 -4.551 15.257 1.00 18.79 99 ASN A O 1
ATOM 724 N N . GLY A 1 100 ? 100.171 -2.838 13.901 1.00 16.04 100 GLY A N 1
ATOM 725 C CA . GLY A 1 100 ? 98.789 -2.437 14.050 1.00 16.07 100 GLY A CA 1
ATOM 726 C C . GLY A 1 100 ? 98.626 -1.607 15.314 1.00 14.15 100 GLY A C 1
ATOM 727 O O . GLY A 1 100 ? 99.590 -1.363 16.051 1.00 14.78 100 GLY A O 1
ATOM 728 N N . GLU A 1 101 ? 97.401 -1.156 15.535 1.00 12.21 101 GLU A N 1
ATOM 729 C CA . GLU A 1 101 ? 97.092 -0.305 16.681 1.00 11.35 101 GLU A CA 1
ATOM 730 C C . GLU A 1 101 ? 95.782 -0.733 17.323 1.00 11.74 101 GLU A C 1
ATOM 731 O O . GLU A 1 101 ? 94.838 -1.140 16.607 1.00 12.35 101 GLU A O 1
ATOM 737 N N . LYS A 1 102 ? 95.717 -0.606 18.657 1.00 11.27 102 LYS A N 1
ATOM 738 C CA . LYS A 1 102 ? 94.510 -0.910 19.415 1.00 11.60 102 LYS A CA 1
ATOM 739 C C . LYS A 1 102 ? 93.928 0.438 19.831 1.00 11.31 102 LYS A C 1
ATOM 740 O O . LYS A 1 102 ? 94.457 1.130 20.703 1.00 12.48 102 LYS A O 1
ATOM 746 N N . LEU A 1 103 ? 92.840 0.792 19.189 1.00 10.67 103 LEU A N 1
ATOM 747 C CA . LEU A 1 103 ? 92.147 2.055 19.425 1.00 9.69 103 LEU A CA 1
ATOM 748 C C . LEU A 1 103 ? 91.128 1.860 20.497 1.00 10.85 103 LEU A C 1
ATOM 749 O O . LEU A 1 103 ? 90.325 0.920 20.413 1.00 11.86 103 LEU A O 1
ATOM 754 N N . THR A 1 104 ? 91.102 2.771 21.465 1.00 10.25 104 THR A N 1
ATOM 755 C CA . THR A 1 104 ? 90.142 2.677 22.590 1.00 10.52 104 THR A CA 1
ATOM 756 C C . THR A 1 104 ? 89.353 3.969 22.728 1.00 9.92 104 THR A C 1
ATOM 757 O O . THR A 1 104 ? 89.746 5.002 22.226 1.00 10.41 104 THR A O 1
ATOM 761 N N . PHE A 1 105 ? 88.245 3.888 23.459 1.00 10.94 105 PHE A N 1
ATOM 762 C CA . PHE A 1 105 ? 87.257 4.934 23.485 1.00 10.86 105 PHE A CA 1
ATOM 763 C C . PHE A 1 105 ? 86.232 4.539 24.545 1.00 10.87 105 PHE A C 1
ATOM 764 O O . PHE A 1 105 ? 86.159 3.382 24.984 1.00 10.82 105 PHE A O 1
ATOM 772 N N . THR A 1 106 ? 85.459 5.511 24.977 1.00 11.19 106 THR A N 1
ATOM 773 C CA . THR A 1 106 ? 84.318 5.244 25.866 1.00 11.40 106 THR A CA 1
ATOM 774 C C . THR A 1 106 ? 83.469 4.139 25.222 1.00 11.14 106 THR A C 1
ATOM 775 O O . THR A 1 106 ? 83.041 4.309 24.051 1.00 11.11 106 THR A O 1
ATOM 779 N N . PRO A 1 107 ? 83.191 3.054 25.916 1.00 10.99 107 PRO A N 1
ATOM 780 C CA . PRO A 1 107 ? 82.397 1.997 25.295 1.00 11.10 107 PRO A CA 1
ATOM 781 C C . PRO A 1 107 ? 81.037 2.442 24.863 1.00 10.92 107 PRO A C 1
ATOM 782 O O . PRO A 1 107 ? 80.365 3.214 25.506 1.00 11.90 107 PRO A O 1
ATOM 786 N N . VAL A 1 108 ? 80.630 1.880 23.714 1.00 10.88 108 VAL A N 1
ATOM 787 C CA . VAL A 1 108 ? 79.335 2.135 23.089 1.00 11.73 108 VAL A CA 1
ATOM 788 C C . VAL A 1 108 ? 78.663 0.813 22.776 1.00 10.32 108 VAL A C 1
ATOM 789 O O . VAL A 1 108 ? 79.287 -0.236 22.807 1.00 12.21 108 VAL A O 1
ATOM 793 N N . THR A 1 109 ? 77.363 0.873 22.495 1.00 11.17 109 THR A N 1
ATOM 794 C CA . THR A 1 109 ? 76.616 -0.242 21.961 1.00 12.06 109 THR A CA 1
ATOM 795 C C . THR A 1 109 ? 76.438 -0.026 20.475 1.00 11.66 109 THR A C 1
ATOM 796 O O . THR A 1 109 ? 76.028 1.047 20.016 1.00 12.43 109 THR A O 1
ATOM 800 N N . ALA A 1 110 ? 76.747 -1.062 19.687 1.00 10.51 110 ALA A N 1
ATOM 801 C CA . ALA A 1 110 ? 76.606 -0.950 18.236 1.00 10.48 110 ALA A CA 1
ATOM 802 C C . ALA A 1 110 ? 76.393 -2.323 17.606 1.00 10.44 110 ALA A C 1
ATOM 803 O O . ALA A 1 110 ? 76.864 -3.328 18.139 1.00 11.52 110 ALA A O 1
ATOM 805 N N . LYS A 1 111 ? 75.699 -2.325 16.459 1.00 10.58 111 LYS A N 1
ATOM 806 C CA . LYS A 1 111 ? 75.680 -3.475 15.543 1.00 10.97 111 LYS A CA 1
ATOM 807 C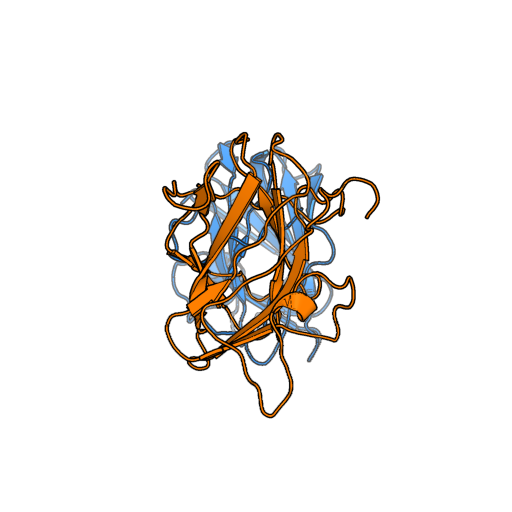 C . LYS A 1 111 ? 76.569 -3.237 14.325 1.00 11.29 111 LYS A C 1
ATOM 808 O O . LYS A 1 111 ? 76.996 -4.172 13.717 1.00 12.92 111 LYS A O 1
ATOM 814 N N . TYR A 1 112 ? 76.841 -1.976 13.998 1.00 10.12 112 TYR A N 1
ATOM 815 C CA . TYR A 1 112 ? 77.616 -1.618 12.824 1.00 10.28 112 TYR A CA 1
ATOM 816 C C . TYR A 1 112 ? 78.718 -0.642 13.206 1.00 9.92 112 TYR A C 1
ATOM 817 O O . TYR A 1 112 ? 78.506 0.315 13.990 1.00 9.77 112 TYR A O 1
ATOM 826 N N . ILE A 1 113 ? 79.884 -0.869 12.611 1.00 9.58 113 ILE A N 1
ATOM 827 C CA . ILE A 1 113 ? 81.013 0.051 12.705 1.00 9.52 113 ILE A CA 1
ATOM 828 C C . ILE A 1 113 ? 81.371 0.428 11.293 1.00 9.23 113 ILE A C 1
ATOM 829 O O . ILE A 1 113 ? 81.622 -0.440 10.476 1.00 10.07 113 ILE A O 1
ATOM 834 N N . LYS A 1 114 ? 81.502 1.714 11.020 1.00 9.44 114 LYS A N 1
ATOM 835 C CA . LYS A 1 114 ? 81.860 2.189 9.679 1.00 9.24 114 LYS A CA 1
ATOM 836 C C . LYS A 1 114 ? 83.076 3.060 9.757 1.00 8.69 114 LYS A C 1
ATOM 837 O O . LYS A 1 114 ? 83.113 3.984 10.558 1.00 9.69 114 LYS A O 1
ATOM 843 N N . LEU A 1 115 ? 84.073 2.797 8.919 1.00 9.23 115 LEU A N 1
ATOM 844 C CA . LEU A 1 115 ? 85.216 3.669 8.752 1.00 8.46 115 LEU A CA 1
ATOM 845 C C . LEU A 1 115 ? 85.045 4.425 7.453 1.00 8.53 115 LEU A C 1
ATOM 846 O O . LEU A 1 115 ? 84.870 3.814 6.399 1.00 10.28 115 LEU A O 1
ATOM 851 N N . ASP A 1 116 ? 85.061 5.753 7.532 1.00 8.41 116 ASP A N 1
ATOM 852 C CA . ASP A 1 116 ? 85.118 6.602 6.352 1.00 8.84 116 ASP A CA 1
ATOM 853 C C . ASP A 1 116 ? 86.606 6.926 6.193 1.00 9.81 116 ASP A C 1
ATOM 854 O O . ASP A 1 116 ? 87.257 7.374 7.150 1.00 10.65 116 ASP A O 1
ATOM 859 N N . THR A 1 117 ? 87.170 6.67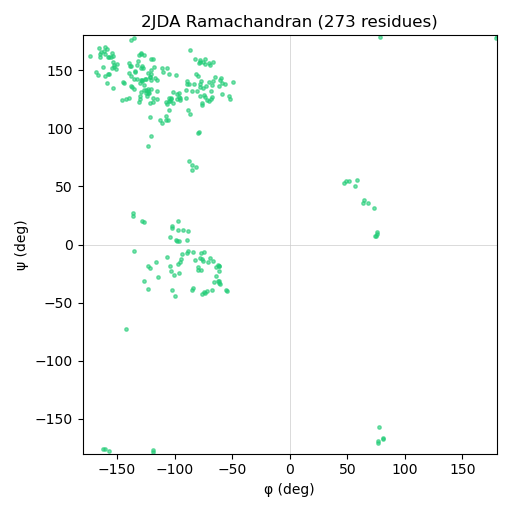8 5.022 1.00 9.47 117 THR A N 1
ATOM 860 C CA . THR A 1 117 ? 88.616 6.757 4.824 1.00 10.41 117 THR A CA 1
ATOM 861 C C . THR A 1 117 ? 88.917 7.789 3.742 1.00 10.32 117 THR A C 1
ATOM 862 O O . THR A 1 117 ? 88.139 8.005 2.816 1.00 12.32 117 THR A O 1
ATOM 866 N N . PHE A 1 118 ? 90.088 8.406 3.864 1.00 10.03 118 PHE A N 1
ATOM 867 C CA . PHE A 1 118 ? 90.451 9.574 3.049 1.00 10.61 118 PHE A CA 1
ATOM 868 C C . PHE A 1 118 ? 91.791 9.419 2.353 1.00 11.14 118 PHE A C 1
ATOM 869 O O . PHE A 1 118 ? 92.375 10.441 1.918 1.00 15.67 118 PHE A O 1
ATOM 877 N N . GLY A 1 119 ? 92.277 8.170 2.203 1.00 10.86 119 GLY A N 1
ATOM 878 C CA . GLY A 1 119 ? 93.578 7.915 1.612 1.00 11.33 119 GLY A CA 1
ATOM 879 C C . GLY A 1 119 ? 94.680 8.114 2.603 1.00 11.85 119 GLY A C 1
ATOM 880 O O . GLY A 1 119 ? 94.447 8.223 3.809 1.00 13.69 119 GLY A O 1
ATOM 881 N N . THR A 1 120 ? 95.913 8.170 2.089 1.00 12.91 120 THR A N 1
ATOM 882 C CA . THR A 1 120 ? 97.070 8.340 2.947 1.00 13.69 120 THR A CA 1
ATOM 883 C C . THR A 1 120 ? 97.785 9.627 2.589 1.00 15.13 120 THR A C 1
ATOM 884 O O . THR A 1 120 ? 97.340 10.437 1.723 1.00 16.21 120 THR A O 1
ATOM 888 N N . ASP A 1 121 ? 98.892 9.844 3.324 1.00 16.34 121 ASP A N 1
ATOM 889 C CA . ASP A 1 121 ? 99.818 10.943 3.014 1.00 18.32 121 ASP A CA 1
ATOM 890 C C . ASP A 1 121 ? 100.678 10.705 1.797 1.00 19.69 121 ASP A C 1
ATOM 891 O O . ASP A 1 121 ? 101.438 11.610 1.418 1.00 23.30 121 ASP A O 1
ATOM 896 N N . VAL A 1 122 ? 100.621 9.516 1.209 1.00 20.19 122 VAL A N 1
ATOM 897 C CA . VAL A 1 122 ? 101.390 9.147 0.002 1.00 21.11 122 VAL A CA 1
ATOM 898 C C . VAL A 1 122 ? 100.570 9.153 -1.274 1.00 20.61 122 VAL A C 1
ATOM 899 O O . VAL A 1 122 ? 101.084 9.477 -2.330 1.00 21.26 122 VAL A O 1
ATOM 903 N N . ASN A 1 123 ? 99.322 8.683 -1.206 1.00 19.10 123 ASN A N 1
ATOM 904 C CA . ASN A 1 123 ? 98.460 8.649 -2.370 1.00 19.39 123 ASN A CA 1
ATOM 905 C C . ASN A 1 123 ? 97.017 8.496 -1.941 1.00 18.29 123 ASN A C 1
ATOM 906 O O . ASN A 1 123 ? 96.751 8.536 -0.753 1.00 18.99 123 ASN A O 1
ATOM 911 N N . ASN A 1 124 ? 96.086 8.365 -2.885 1.00 18.55 124 ASN A N 1
ATOM 912 C CA . ASN A 1 124 ? 94.682 8.457 -2.521 1.00 18.82 124 ASN A CA 1
ATOM 913 C C . ASN A 1 124 ? 94.086 7.052 -2.337 1.00 17.10 124 ASN A C 1
ATOM 914 O O . ASN A 1 124 ? 92.868 6.915 -2.275 1.00 18.70 124 ASN A O 1
ATOM 919 N N . TRP A 1 125 ? 94.905 6.048 -2.119 1.00 14.36 125 TRP A N 1
ATOM 920 C CA . TRP A 1 125 ? 94.382 4.731 -1.764 1.00 13.27 125 TRP A CA 1
ATOM 921 C C . TRP A 1 125 ? 94.232 4.592 -0.250 1.00 12.50 125 TRP A C 1
ATOM 922 O O . TRP A 1 125 ? 95.076 5.040 0.529 1.00 13.22 125 TRP A O 1
ATOM 933 N N . SER A 1 126 ? 93.142 3.951 0.142 1.00 10.40 126 SER A N 1
ATOM 934 C CA . SER A 1 126 ? 92.915 3.492 1.497 1.00 10.85 126 SER A CA 1
ATOM 935 C C . SER A 1 126 ? 93.057 1.995 1.492 1.00 11.08 126 SER A C 1
ATOM 936 O O . SER A 1 126 ? 92.361 1.327 0.728 1.00 13.66 126 SER A O 1
ATOM 939 N N . ALA A 1 127 ? 93.955 1.435 2.289 1.00 10.65 127 ALA A N 1
ATOM 940 C CA . ALA A 1 127 ? 94.196 0.007 2.238 1.00 10.68 127 ALA A CA 1
ATOM 941 C C . ALA A 1 127 ? 94.388 -0.518 3.672 1.00 10.34 127 ALA A C 1
ATOM 942 O O . ALA A 1 127 ? 95.224 -0.004 4.410 1.00 10.91 127 ALA A O 1
ATOM 944 N N . ILE A 1 128 ? 93.617 -1.518 4.045 1.00 10.42 128 ILE A N 1
ATOM 945 C CA . ILE A 1 128 ? 93.586 -2.060 5.399 1.00 9.70 128 ILE A CA 1
ATOM 946 C C . ILE A 1 128 ? 93.712 -3.571 5.331 1.00 10.30 128 ILE A C 1
ATOM 947 O O . ILE A 1 128 ? 92.902 -4.225 4.703 1.00 10.32 128 ILE A O 1
ATOM 952 N N . ASN A 1 129 ? 94.734 -4.106 6.000 1.00 10.57 129 ASN A N 1
ATOM 953 C CA . ASN A 1 129 ? 94.923 -5.554 6.018 1.00 11.28 129 ASN A CA 1
ATOM 954 C C . ASN A 1 129 ? 93.903 -6.257 6.893 1.00 11.22 129 ASN A C 1
ATOM 955 O O . ASN A 1 129 ? 93.385 -7.343 6.554 1.00 12.35 129 ASN A O 1
ATOM 960 N N . GLU A 1 130 ? 93.610 -5.688 8.063 1.00 12.01 130 GLU A N 1
ATOM 961 C CA . GLU A 1 130 ? 92.744 -6.346 9.013 1.00 13.14 130 GLU A CA 1
ATOM 962 C C . GLU A 1 130 ? 92.187 -5.313 9.999 1.00 12.10 130 GLU A C 1
ATOM 963 O O . GLU A 1 130 ? 92.795 -4.290 10.332 1.00 12.07 130 GLU A O 1
ATOM 969 N N . ILE A 1 131 ? 90.942 -5.566 10.380 1.00 12.64 131 ILE A N 1
ATOM 970 C CA . ILE A 1 131 ? 90.284 -4.887 11.454 1.00 13.33 131 ILE A CA 1
ATOM 971 C C . ILE A 1 131 ? 89.620 -5.925 12.326 1.00 13.52 131 ILE A C 1
ATOM 972 O O . ILE A 1 131 ? 89.032 -6.893 11.858 1.00 14.01 131 ILE A O 1
ATOM 977 N N . ALA A 1 132 ? 89.651 -5.688 13.622 1.00 12.61 132 ALA A N 1
ATOM 978 C CA . ALA A 1 132 ? 88.907 -6.545 14.557 1.00 12.55 132 ALA A CA 1
ATOM 979 C C . ALA A 1 132 ? 88.274 -5.654 15.636 1.00 11.82 132 ALA A C 1
ATOM 980 O O . ALA A 1 132 ? 88.785 -4.558 15.926 1.00 13.35 132 ALA A O 1
ATOM 982 N N . ILE A 1 133 ? 87.214 -6.133 16.244 1.00 12.77 133 ILE A N 1
ATOM 983 C CA . ILE A 1 133 ? 86.462 -5.378 17.247 1.00 12.88 133 ILE A CA 1
ATOM 984 C C . ILE A 1 133 ? 86.606 -6.139 18.580 1.00 13.21 133 ILE A C 1
ATOM 985 O O . ILE A 1 133 ? 86.440 -7.342 18.643 1.00 14.08 133 ILE A O 1
ATOM 990 N N . ASN A 1 134 ? 86.936 -5.416 19.628 1.00 12.45 134 ASN A N 1
ATOM 991 C CA . ASN A 1 134 ? 87.166 -5.983 20.959 1.00 12.74 134 ASN A CA 1
ATOM 992 C C . ASN A 1 134 ? 88.297 -7.038 20.946 1.00 13.66 134 ASN A C 1
ATOM 993 O O . ASN A 1 134 ? 88.114 -8.197 21.344 1.00 16.40 134 ASN A O 1
ATOM 998 N N . SER A 1 135 ? 89.462 -6.603 20.447 1.00 14.45 135 SER A N 1
ATOM 999 C CA . SER A 1 135 ? 90.645 -7.434 20.344 1.00 15.89 135 SER A CA 1
ATOM 1000 C C . SER A 1 135 ? 91.379 -7.543 21.666 1.00 16.46 135 SER A C 1
ATOM 1001 O O . SER A 1 135 ? 91.459 -6.605 22.432 1.00 17.37 135 SER A O 1
ATOM 1004 N N . ALA A 1 136 ? 91.954 -8.721 21.883 1.00 18.78 136 ALA A N 1
ATOM 1005 C CA . ALA A 1 136 ? 92.902 -8.950 22.973 1.00 20.50 136 ALA A CA 1
ATOM 1006 C C . ALA A 1 136 ? 94.375 -8.741 22.572 1.00 20.35 136 ALA A C 1
ATOM 1007 O O . ALA A 1 136 ? 95.273 -9.082 23.335 1.00 21.14 136 ALA A O 1
ATOM 1009 N N . ALA A 1 137 ? 94.637 -8.146 21.418 1.00 19.47 137 ALA A N 1
ATOM 1010 C CA . ALA A 1 137 ? 96.009 -7.888 20.978 1.00 19.16 137 ALA A CA 1
ATOM 1011 C C . ALA A 1 137 ? 96.823 -7.209 22.079 1.00 19.14 137 ALA A C 1
ATOM 1012 O O . ALA A 1 137 ? 96.333 -6.332 22.775 1.00 18.79 137 ALA A O 1
ATOM 1014 N N . ALA A 1 138 ? 98.081 -7.639 22.194 1.00 19.33 138 ALA A N 1
ATOM 1015 C CA . ALA A 1 138 ? 99.028 -7.149 23.180 1.00 19.37 138 ALA A CA 1
ATOM 1016 C C . ALA A 1 138 ? 99.739 -5.932 22.626 1.00 18.88 138 ALA A C 1
ATOM 1017 O O . ALA A 1 138 ? 100.906 -5.954 22.237 1.00 21.49 138 ALA A O 1
ATOM 1019 N N . LEU A 1 139 ? 98.960 -4.848 22.560 1.00 16.36 139 LEU A N 1
ATOM 1020 C CA . LEU A 1 139 ? 99.372 -3.591 22.025 1.00 15.12 139 LEU A CA 1
ATOM 1021 C C . LEU A 1 139 ? 98.915 -2.499 22.984 1.00 13.37 139 LEU A C 1
ATOM 1022 O O . LEU A 1 139 ? 97.882 -2.662 23.652 1.00 14.23 139 LEU A O 1
ATOM 1027 N N . PRO A 1 140 ? 99.665 -1.397 23.090 1.00 11.74 140 PRO A N 1
ATOM 1028 C CA . PRO A 1 140 ? 99.222 -0.322 23.992 1.00 12.59 140 PRO A CA 1
ATOM 1029 C C . PRO A 1 140 ? 97.910 0.307 23.503 1.00 11.25 140 PRO A C 1
ATOM 1030 O O . PRO A 1 140 ? 97.692 0.473 22.299 1.00 12.53 140 PRO A O 1
ATOM 1034 N N . SER A 1 141 ? 97.044 0.694 24.432 1.00 11.04 141 SER A N 1
ATOM 1035 C CA . SER A 1 141 ? 95.834 1.393 24.072 1.00 11.23 141 SER A CA 1
ATOM 1036 C C . SER A 1 141 ? 96.152 2.769 23.539 1.00 11.10 141 SER A C 1
ATOM 1037 O O . SER A 1 141 ? 96.940 3.499 24.148 1.00 12.36 141 SER A O 1
ATOM 1040 N N . ARG A 1 142 ? 95.552 3.121 22.408 1.00 11.13 142 ARG A N 1
ATOM 1041 C CA . ARG A 1 142 ? 95.560 4.479 21.880 1.00 10.94 142 ARG A CA 1
ATOM 1042 C C . ARG A 1 142 ? 94.147 5.019 21.991 1.00 10.75 142 ARG A C 1
ATOM 1043 O O . ARG A 1 142 ? 93.257 4.631 21.253 1.00 10.52 142 ARG A O 1
ATOM 1051 N N . ALA A 1 143 ? 93.942 5.887 22.971 1.00 10.44 143 ALA A N 1
ATOM 1052 C CA . ALA A 1 143 ? 92.613 6.444 23.185 1.00 11.30 143 ALA A CA 1
ATOM 1053 C C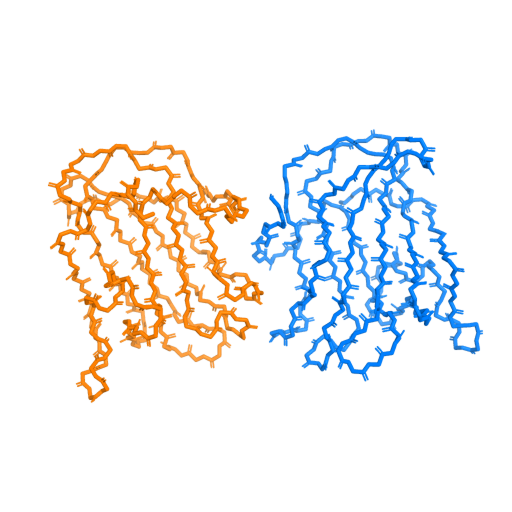 . ALA A 1 143 ? 92.331 7.473 22.094 1.00 12.20 143 ALA A C 1
ATOM 1054 O O . ALA A 1 143 ? 93.131 8.375 21.863 1.00 13.18 143 ALA A O 1
ATOM 1056 N N . ILE A 1 144 ? 91.178 7.361 21.412 1.00 11.91 144 ILE A N 1
ATOM 1057 C CA . ILE A 1 144 ? 90.926 8.212 20.240 1.00 13.95 144 ILE A CA 1
ATOM 1058 C C . ILE A 1 144 ? 89.989 9.330 20.439 1.00 15.92 144 ILE A C 1
ATOM 1059 O O . ILE A 1 144 ? 89.973 10.284 19.615 1.00 17.44 144 ILE A O 1
ATOM 1064 N N . LYS A 1 145 ? 89.204 9.243 21.484 1.00 16.90 145 LYS A N 1
ATOM 1065 C CA . LYS A 1 145 ? 88.435 10.422 21.926 1.00 18.67 145 LYS A CA 1
ATOM 1066 C C . LYS A 1 145 ? 88.144 10.309 23.435 1.00 19.58 145 LYS A C 1
ATOM 1067 O O . LYS A 1 145 ? 88.044 9.156 23.941 1.00 17.66 145 LYS A O 1
ATOM 1073 N N . HIS B 1 4 ? 96.788 23.703 32.303 1.00 47.18 4 HIS B N 1
ATOM 1074 C CA . HIS B 1 4 ? 97.750 24.725 32.798 1.00 47.26 4 HIS B CA 1
ATOM 1075 C C . HIS B 1 4 ? 97.367 25.195 34.208 1.00 45.80 4 HIS B C 1
ATOM 1076 O O . HIS B 1 4 ? 98.047 24.787 35.141 1.00 46.43 4 HIS B O 1
ATOM 1083 N N . PRO B 1 5 ? 96.304 25.995 34.409 1.00 44.22 5 PRO B N 1
ATOM 1084 C CA . PRO B 1 5 ? 95.958 26.454 35.780 1.00 42.49 5 PRO B CA 1
ATOM 1085 C C . PRO B 1 5 ? 95.385 25.374 36.730 1.00 40.16 5 PRO B C 1
ATOM 1086 O O . PRO B 1 5 ? 95.381 25.589 37.933 1.00 39.94 5 PRO B O 1
ATOM 1090 N N . PHE B 1 6 ? 94.974 24.237 36.180 1.00 37.58 6 PHE B N 1
ATOM 1091 C CA . PHE B 1 6 ? 94.377 23.179 36.953 1.00 35.03 6 PHE B CA 1
ATOM 1092 C C . PHE B 1 6 ? 95.350 22.104 37.400 1.00 31.27 6 PHE B C 1
ATOM 1093 O O . PHE B 1 6 ? 94.994 21.267 38.187 1.00 30.39 6 PHE B O 1
ATOM 1101 N N . THR B 1 7 ? 96.534 22.116 36.830 1.00 27.19 7 THR B N 1
ATOM 1102 C CA . THR B 1 7 ? 97.501 21.090 37.141 1.00 24.98 7 THR B CA 1
ATOM 1103 C C . THR B 1 7 ? 98.000 21.260 38.567 1.00 22.87 7 THR B C 1
ATOM 1104 O O . THR B 1 7 ? 98.008 22.316 39.114 1.00 24.24 7 THR B O 1
ATOM 1108 N N . ALA B 1 8 ? 98.453 20.184 39.154 1.00 20.05 8 ALA B N 1
ATOM 1109 C CA . ALA B 1 8 ? 99.079 20.237 40.437 1.00 18.52 8 ALA B CA 1
ATOM 1110 C C . ALA B 1 8 ? 100.485 20.754 40.245 1.00 18.43 8 ALA B C 1
ATOM 1111 O O . ALA B 1 8 ? 101.125 20.406 39.291 1.00 20.84 8 ALA B O 1
ATOM 1113 N N . GLN B 1 9 ? 100.938 21.599 41.155 1.00 15.85 9 GLN B N 1
ATOM 1114 C CA . GLN B 1 9 ? 102.246 22.222 41.022 1.00 16.97 9 GLN B CA 1
ATOM 1115 C C . GLN B 1 9 ? 103.351 21.225 41.385 1.00 14.85 9 GLN B C 1
ATOM 1116 O O . GLN B 1 9 ? 103.366 20.701 42.496 1.00 15.38 9 GLN B O 1
ATOM 1122 N N . ILE B 1 10 ? 104.256 20.983 40.444 1.00 15.13 10 ILE B N 1
ATOM 1123 C CA . ILE B 1 10 ? 105.452 20.152 40.695 1.00 13.31 10 ILE B CA 1
ATOM 1124 C C . ILE B 1 10 ? 106.530 21.102 41.222 1.00 13.88 10 ILE B C 1
ATOM 1125 O O . ILE B 1 10 ? 106.921 22.024 40.514 1.00 17.28 10 ILE B O 1
ATOM 1130 N N . VAL B 1 11 ? 106.939 20.908 42.462 1.00 12.42 11 VAL B N 1
ATOM 1131 C CA . VAL B 1 11 ? 107.957 21.746 43.091 1.00 13.67 11 VAL B CA 1
ATOM 1132 C C . VAL B 1 11 ? 109.373 21.196 43.069 1.00 12.47 11 VAL B C 1
ATOM 1133 O O . VAL B 1 11 ? 110.339 21.937 43.224 1.00 14.11 11 VAL B O 1
ATOM 1137 N N . ALA B 1 12 ? 109.501 19.904 42.804 1.00 10.64 12 ALA B N 1
ATOM 1138 C CA . ALA B 1 12 ? 110.824 19.282 42.794 1.00 10.22 12 ALA B CA 1
ATOM 1139 C C . ALA B 1 12 ? 110.822 18.069 41.887 1.00 10.30 12 ALA B C 1
ATOM 1140 O O . ALA B 1 12 ? 109.921 17.262 41.988 1.00 10.81 12 ALA B O 1
ATOM 1142 N N . VAL B 1 13 ? 111.853 17.932 41.054 1.00 8.41 13 VAL B N 1
ATOM 1143 C CA . VAL B 1 13 ? 112.077 16.766 40.211 1.00 8.95 13 VAL B CA 1
ATOM 1144 C C . VAL B 1 13 ? 113.398 16.184 40.594 1.00 8.78 13 VAL B C 1
ATOM 1145 O O . VAL B 1 13 ? 114.395 16.901 40.742 1.00 10.20 13 VAL B O 1
ATOM 1149 N N . THR B 1 14 ? 113.438 14.874 40.759 1.00 8.61 14 THR B N 1
ATOM 1150 C CA . THR B 1 14 ? 114.686 14.143 40.935 1.00 9.10 14 THR B CA 1
ATOM 1151 C C . THR B 1 14 ? 114.711 12.971 39.930 1.00 9.05 14 THR B C 1
ATOM 1152 O O . THR B 1 14 ? 113.677 12.592 39.371 1.00 9.07 14 THR B O 1
ATOM 1156 N N . ALA B 1 15 ? 115.880 12.379 39.697 1.00 8.68 15 ALA B N 1
ATOM 1157 C CA . ALA B 1 15 ? 115.965 11.292 38.731 1.00 8.92 15 ALA B CA 1
ATOM 1158 C C . ALA B 1 15 ? 117.168 10.425 39.013 1.00 9.47 15 ALA B C 1
ATOM 1159 O O . ALA B 1 15 ? 118.135 10.809 39.655 1.00 10.27 15 ALA B O 1
ATOM 1161 N N . SER B 1 16 ? 117.129 9.223 38.470 1.00 8.22 16 SER B N 1
ATOM 1162 C CA . SER B 1 16 ? 118.246 8.282 38.578 1.00 9.41 16 SER B CA 1
ATOM 1163 C C . SER B 1 16 ? 119.502 8.828 37.948 1.00 9.17 16 SER B C 1
ATOM 1164 O O . SER B 1 16 ? 120.612 8.523 38.416 1.00 10.97 16 SER B O 1
ATOM 1167 N N . GLY B 1 17 ? 119.343 9.600 36.881 1.00 9.17 17 GLY B N 1
ATOM 1168 C CA . GLY B 1 17 ? 120.428 10.116 36.097 1.00 9.23 17 GLY B CA 1
ATOM 1169 C C . GLY B 1 17 ? 119.881 10.931 34.982 1.00 8.38 17 GLY B C 1
ATOM 1170 O O . GLY B 1 17 ? 118.681 11.047 34.840 1.00 9.04 17 GLY B O 1
ATOM 1171 N N . TYR B 1 18 ? 120.773 11.482 34.175 1.00 9.45 18 TYR B N 1
ATOM 1172 C CA . TYR B 1 18 ? 120.388 12.331 33.080 1.00 8.91 18 TYR B CA 1
ATOM 1173 C C . TYR B 1 18 ? 121.584 12.496 32.133 1.00 9.20 18 TYR B C 1
ATOM 1174 O O . TYR B 1 18 ? 122.745 12.328 32.531 1.00 9.46 18 TYR B O 1
ATOM 1183 N N . ASP B 1 19 ? 121.290 12.919 30.925 1.00 8.92 19 ASP B N 1
ATOM 1184 C CA . ASP B 1 19 ? 122.306 13.206 29.904 1.00 9.06 19 ASP B CA 1
ATOM 1185 C C . ASP B 1 19 ? 122.907 14.575 30.220 1.00 9.69 19 ASP B C 1
ATOM 1186 O O . ASP B 1 19 ? 122.370 15.611 29.897 1.00 10.55 19 ASP B O 1
ATOM 1191 N N . SER B 1 20 ? 124.029 14.530 30.893 1.00 10.19 20 SER B N 1
ATOM 1192 C CA . SER B 1 20 ? 124.686 15.736 31.355 1.00 10.45 20 SER B CA 1
ATOM 1193 C C . SER B 1 20 ? 125.471 16.428 30.297 1.00 10.77 20 SER B C 1
ATOM 1194 O O . SER B 1 20 ? 125.784 17.607 30.458 1.00 13.73 20 SER B O 1
ATOM 1197 N N . GLU B 1 21 ? 125.836 15.749 29.216 1.00 10.72 21 GLU B N 1
ATOM 1198 C CA . GLU B 1 21 ? 126.544 16.411 28.102 1.00 10.71 21 GLU B CA 1
ATOM 1199 C C . GLU B 1 21 ? 125.568 17.276 27.285 1.00 9.86 21 GLU B C 1
ATOM 1200 O O . GLU B 1 21 ? 125.892 18.375 26.908 1.00 10.79 21 GLU B O 1
ATOM 1206 N N . LYS B 1 22 ? 124.348 16.798 27.027 1.00 10.49 22 LYS B N 1
ATOM 1207 C CA . LYS B 1 22 ? 123.358 17.569 26.330 1.00 11.24 22 LYS B CA 1
ATOM 1208 C C . LYS B 1 22 ? 122.520 18.391 27.298 1.00 10.20 22 LYS B C 1
ATOM 1209 O O . LYS B 1 22 ? 121.730 19.222 26.885 1.00 12.55 22 LYS B O 1
ATOM 1215 N N . GLY B 1 23 ? 122.685 18.194 28.600 1.00 10.24 23 GLY B N 1
ATOM 1216 C CA . GLY B 1 23 ? 121.881 18.920 29.577 1.00 10.27 23 GLY B CA 1
ATOM 1217 C C . GLY B 1 23 ? 120.382 18.637 29.536 1.00 9.59 23 GLY B C 1
ATOM 1218 O O . GLY B 1 23 ? 119.555 19.513 29.778 1.00 9.65 23 GLY B O 1
ATOM 1219 N N . HIS B 1 24 ? 120.056 17.372 29.244 1.00 9.62 24 HIS B N 1
ATOM 1220 C CA . HIS B 1 24 ? 118.646 16.877 29.308 1.00 8.69 24 HIS B CA 1
ATOM 1221 C C . HIS B 1 24 ? 118.293 16.553 30.748 1.00 9.54 24 HIS B C 1
ATOM 1222 O O . HIS B 1 24 ? 118.114 15.389 31.132 1.00 9.42 24 HIS B O 1
ATOM 1229 N N . VAL B 1 25 ? 118.242 17.613 31.539 1.00 8.77 25 VAL B N 1
ATOM 1230 C CA . VAL B 1 25 ? 118.150 17.539 32.990 1.00 8.58 25 VAL B CA 1
ATOM 1231 C C . VAL B 1 25 ? 116.736 17.157 33.470 1.00 7.97 25 VAL B C 1
ATOM 1232 O O . VAL B 1 25 ? 115.735 17.372 32.744 1.00 8.91 25 VAL B O 1
ATOM 1236 N N . PRO B 1 26 ? 116.626 16.611 34.675 1.00 8.69 26 PRO B N 1
ATOM 1237 C CA . PRO B 1 26 ? 115.314 16.249 35.185 1.00 9.36 26 PRO B CA 1
ATOM 1238 C C . PRO B 1 26 ? 114.283 17.388 35.184 1.00 8.76 26 PRO B C 1
ATOM 1239 O O . PRO B 1 26 ? 113.115 17.144 34.827 1.00 10.02 26 PRO B O 1
ATOM 1243 N N . ALA B 1 27 ? 114.689 18.602 35.534 1.00 9.42 27 ALA B N 1
ATOM 1244 C CA . ALA B 1 27 ? 113.712 19.696 35.597 1.00 9.56 27 ALA B CA 1
ATOM 1245 C C . ALA B 1 27 ? 113.102 20.009 34.227 1.00 9.80 27 ALA B C 1
ATOM 1246 O O . ALA B 1 27 ? 112.060 20.615 34.149 1.00 10.51 27 ALA B O 1
ATOM 1248 N N . ASN B 1 28 ? 113.745 19.599 33.147 1.00 9.60 28 ASN B N 1
ATOM 1249 C CA . ASN B 1 28 ? 113.179 19.782 31.810 1.00 8.98 28 ASN B CA 1
ATOM 1250 C C . ASN B 1 28 ? 111.836 19.035 31.652 1.00 9.60 28 ASN B C 1
ATOM 1251 O O . ASN B 1 28 ? 111.106 19.299 30.702 1.00 10.47 28 ASN B O 1
ATOM 1256 N N . ILE B 1 29 ? 111.540 18.067 32.516 1.00 8.98 29 ILE B N 1
ATOM 1257 C CA . ILE B 1 29 ? 110.319 17.299 32.344 1.00 9.24 29 ILE B CA 1
ATOM 1258 C C . ILE B 1 29 ? 109.104 18.113 32.779 1.00 10.09 29 ILE B C 1
ATOM 1259 O O . ILE B 1 29 ? 107.971 17.713 32.488 1.00 12.42 29 ILE B O 1
ATOM 1264 N N . ALA B 1 30 ? 109.308 19.225 33.502 1.00 11.55 30 ALA B N 1
ATOM 1265 C CA . ALA B 1 30 ? 108.186 19.925 34.162 1.00 13.39 30 ALA B CA 1
ATOM 1266 C C . ALA B 1 30 ? 108.271 21.443 33.968 1.00 13.70 30 ALA B C 1
ATOM 1267 O O . ALA B 1 30 ? 107.754 22.213 34.785 1.00 15.47 30 ALA B O 1
ATOM 1269 N N . ASP B 1 31 ? 108.955 21.856 32.899 1.00 13.41 31 ASP B N 1
ATOM 1270 C CA . ASP B 1 31 ? 109.215 23.278 32.701 1.00 14.21 31 ASP B CA 1
ATOM 1271 C C . ASP B 1 31 ? 108.222 23.936 31.790 1.00 15.93 31 ASP B C 1
ATOM 1272 O O . ASP B 1 31 ? 108.337 25.132 31.539 1.00 18.46 31 ASP B O 1
ATOM 1277 N N . GLY B 1 32 ? 107.218 23.214 31.324 1.00 16.95 32 GLY B N 1
ATOM 1278 C CA . GLY B 1 32 ? 106.235 23.783 30.419 1.00 18.11 32 GLY B CA 1
ATOM 1279 C C . GLY B 1 32 ? 106.698 24.002 29.006 1.00 19.89 32 GLY B C 1
ATOM 1280 O O . GLY B 1 32 ? 105.975 24.606 28.166 1.00 22.14 32 GLY B O 1
ATOM 1281 N N . ASP B 1 33 ? 107.887 23.522 28.677 1.00 18.86 33 ASP B N 1
ATOM 1282 C CA . ASP B 1 33 ? 108.468 23.646 27.371 1.00 18.36 33 ASP B CA 1
ATOM 1283 C C . ASP B 1 33 ? 108.576 22.278 26.696 1.00 18.30 33 ASP B C 1
ATOM 1284 O O . ASP B 1 33 ? 109.405 21.483 27.087 1.00 16.15 33 ASP B O 1
ATOM 1289 N N . VAL B 1 34 ? 107.749 21.984 25.699 1.00 19.92 34 VAL B N 1
ATOM 1290 C CA . VAL B 1 34 ? 107.813 20.670 25.049 1.00 19.24 34 VAL B CA 1
ATOM 1291 C C . VAL B 1 34 ? 109.090 20.432 24.285 1.00 18.00 34 VAL B C 1
ATOM 1292 O O . VAL B 1 34 ? 109.376 19.309 23.902 1.00 18.62 34 VAL B O 1
ATOM 1296 N N . LYS B 1 35 ? 109.853 21.498 24.044 1.00 16.93 35 LYS B N 1
ATOM 1297 C CA . LYS B 1 35 ? 111.098 21.358 23.312 1.00 17.31 35 LYS B CA 1
ATOM 1298 C C . LYS B 1 35 ? 112.255 20.839 24.197 1.00 15.34 35 LYS B C 1
ATOM 1299 O O . LYS B 1 35 ? 113.223 20.328 23.682 1.00 18.83 35 LYS B O 1
ATOM 1305 N N . THR B 1 36 ? 112.157 20.997 25.500 1.00 13.57 36 THR B N 1
ATOM 1306 C CA . THR B 1 36 ? 113.180 20.495 26.422 1.00 11.01 36 THR B CA 1
ATOM 1307 C C . THR B 1 36 ? 112.757 19.154 27.023 1.00 10.44 36 THR B C 1
ATOM 1308 O O . THR B 1 36 ? 111.585 18.943 27.322 1.00 11.11 36 THR B O 1
ATOM 1312 N N . ARG B 1 37 ? 113.719 18.285 27.258 1.00 9.55 37 ARG B N 1
ATOM 1313 C CA . ARG B 1 37 ? 113.444 16.950 27.751 1.00 8.97 37 ARG B CA 1
ATOM 1314 C C . ARG B 1 37 ? 114.409 16.526 28.816 1.00 8.83 37 ARG B C 1
ATOM 1315 O O . ARG B 1 37 ? 115.547 16.966 28.891 1.00 9.22 37 ARG B O 1
ATOM 1323 N N . TRP B 1 38 ? 113.922 15.633 29.654 1.00 8.19 38 TRP B N 1
ATOM 1324 C CA . TRP B 1 38 ? 114.744 14.770 30.492 1.00 7.95 38 TRP B CA 1
ATOM 1325 C C . TRP B 1 38 ? 115.067 13.509 29.664 1.00 7.76 38 TRP B C 1
ATOM 1326 O O . TRP B 1 38 ? 114.197 12.925 29.034 1.00 9.09 38 TRP B O 1
ATOM 1337 N N . ALA B 1 39 ? 116.307 13.041 29.731 1.00 8.46 39 ALA B N 1
ATOM 1338 C CA . ALA B 1 39 ? 116.710 11.798 29.093 1.00 8.70 39 ALA B CA 1
ATOM 1339 C C . ALA B 1 39 ? 117.740 11.099 29.937 1.00 8.61 39 ALA B C 1
ATOM 1340 O O . ALA B 1 39 ? 118.690 11.708 30.415 1.00 9.28 39 ALA B O 1
ATOM 1342 N N . ALA B 1 40 ? 117.616 9.789 30.021 1.00 9.33 40 ALA B N 1
ATOM 1343 C CA . ALA B 1 40 ? 118.517 8.919 30.774 1.00 9.53 40 ALA B CA 1
ATOM 1344 C C . ALA B 1 40 ? 118.548 7.536 30.116 1.00 9.23 40 ALA B C 1
ATOM 1345 O O . ALA B 1 40 ? 117.604 7.167 29.445 1.00 10.27 40 ALA B O 1
ATOM 1347 N N . SER B 1 41 ? 119.666 6.829 30.242 1.00 9.32 41 SER B N 1
ATOM 1348 C CA . SER B 1 41 ? 119.804 5.517 29.617 1.00 10.30 41 SER B CA 1
ATOM 1349 C C . SER B 1 41 ? 119.739 4.366 30.626 1.00 10.07 41 SER B C 1
ATOM 1350 O O . SER B 1 41 ? 120.131 4.504 31.776 1.00 11.22 41 SER B O 1
ATOM 1353 N N . GLY B 1 42 ? 119.278 3.206 30.126 1.00 10.01 42 GLY B N 1
ATOM 1354 C CA . GLY B 1 42 ? 119.101 2.008 30.920 1.00 9.97 42 GLY B CA 1
ATOM 1355 C C . GLY B 1 42 ? 117.852 2.151 31.762 1.00 10.91 42 GLY B C 1
ATOM 1356 O O . GLY B 1 42 ? 117.087 3.098 31.599 1.00 15.30 42 GLY B O 1
ATOM 1357 N N . GLU B 1 43 ? 117.624 1.251 32.676 1.00 8.83 43 GLU B N 1
ATOM 1358 C CA . GLU B 1 43 ? 116.479 1.382 33.557 1.00 8.69 43 GLU B CA 1
ATOM 1359 C C . GLU B 1 43 ? 116.716 2.592 34.465 1.00 8.59 43 GLU B C 1
ATOM 1360 O O . GLU B 1 43 ? 117.743 2.676 35.156 1.00 9.17 43 GLU B O 1
ATOM 1366 N N . SER B 1 44 ? 115.729 3.468 34.462 1.00 8.28 44 SER B N 1
ATOM 1367 C CA . SER B 1 44 ? 115.847 4.778 35.036 1.00 8.50 44 SER B CA 1
ATOM 1368 C C . SER B 1 44 ? 114.586 5.123 35.806 1.00 7.66 44 SER B C 1
ATOM 1369 O O . SER B 1 44 ? 113.616 4.359 35.838 1.00 7.77 44 SER B O 1
ATOM 1372 N N . TRP B 1 45 ? 114.588 6.259 36.454 1.00 7.81 45 TRP B N 1
ATOM 1373 C CA . TRP B 1 45 ? 113.373 6.756 37.088 1.00 6.93 45 TRP B CA 1
ATOM 1374 C C . TRP B 1 45 ? 113.409 8.277 37.155 1.00 7.31 45 TRP B C 1
ATOM 1375 O O . TRP B 1 45 ? 114.488 8.889 37.190 1.00 8.23 45 TRP B O 1
ATOM 1386 N 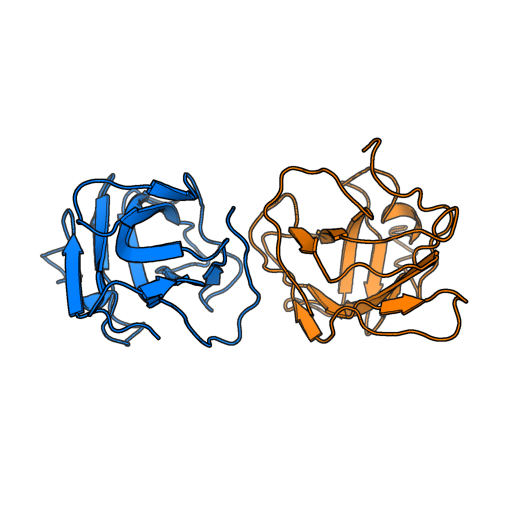N . VAL B 1 46 ? 112.219 8.874 37.207 1.00 7.71 46 VAL B N 1
ATOM 1387 C CA . VAL B 1 46 ? 112.061 10.292 37.428 1.00 7.55 46 VAL B CA 1
ATOM 1388 C C . VAL B 1 46 ? 110.928 10.448 38.424 1.00 8.01 46 VAL B C 1
ATOM 1389 O O . VAL B 1 46 ? 109.889 9.784 38.313 1.00 9.73 46 VAL B O 1
ATOM 1393 N N . GLN B 1 47 ? 111.145 11.317 39.395 1.00 8.52 47 GLN B N 1
ATOM 1394 C CA . GLN B 1 47 ? 110.212 11.501 40.509 1.00 8.70 47 GLN B CA 1
ATOM 1395 C C . GLN B 1 47 ? 109.775 12.956 40.587 1.00 8.87 47 GLN B C 1
ATOM 1396 O O . GLN B 1 47 ? 110.604 13.874 40.564 1.00 8.25 47 GLN B O 1
ATOM 1402 N N . LEU B 1 48 ? 108.473 13.125 40.738 1.00 9.33 48 LEU B N 1
ATOM 1403 C CA A LEU B 1 48 ? 107.830 14.438 40.774 0.50 9.54 48 LEU B CA 1
ATOM 1404 C CA B LEU B 1 48 ? 107.835 14.439 40.779 0.50 8.71 48 LEU B CA 1
ATOM 1405 C C . LEU B 1 48 ? 107.235 14.641 42.151 1.00 9.48 48 LEU B C 1
ATOM 1406 O O . LEU B 1 48 ? 106.454 13.819 42.619 1.00 10.97 48 LEU B O 1
ATOM 1415 N N . GLU B 1 49 ? 107.642 15.697 42.835 1.00 9.83 49 GLU B N 1
ATOM 1416 C CA . GLU B 1 49 ? 107.078 16.082 44.131 1.00 10.77 49 GLU B CA 1
ATOM 1417 C C . GLU B 1 49 ? 106.132 17.255 43.959 1.00 10.28 49 GLU B C 1
ATOM 1418 O O . GLU B 1 49 ? 106.511 18.262 43.383 1.00 11.15 49 GLU B O 1
ATOM 1424 N N . LEU B 1 50 ? 104.912 17.067 44.431 1.00 10.89 50 LEU B N 1
ATOM 1425 C CA . LEU B 1 50 ? 103.902 18.132 44.403 1.00 11.25 50 LEU B CA 1
ATOM 1426 C C . LEU B 1 50 ? 104.083 19.088 45.579 1.00 13.10 50 LEU B C 1
ATOM 1427 O O . LEU B 1 50 ? 104.685 18.758 46.581 1.00 13.11 50 LEU B O 1
ATOM 1432 N N . ASP B 1 51 ? 103.531 20.286 45.435 1.00 15.31 51 ASP B N 1
ATOM 1433 C CA . ASP B 1 51 ? 103.594 21.248 46.524 1.00 17.26 51 ASP B CA 1
ATOM 1434 C C . ASP B 1 51 ? 102.910 20.772 47.787 1.00 17.26 51 ASP B C 1
ATOM 1435 O O . ASP B 1 51 ? 103.326 21.095 48.901 1.00 18.94 51 ASP B O 1
ATOM 1440 N N . LYS B 1 52 ? 101.859 19.969 47.630 1.00 17.13 52 LYS B N 1
ATOM 1441 C CA . LYS B 1 52 ? 101.140 19.394 48.755 1.00 17.55 52 LYS B CA 1
ATOM 1442 C C . LYS B 1 52 ? 100.477 18.099 48.337 1.00 15.37 52 LYS B C 1
ATOM 1443 O O . LYS B 1 52 ? 100.203 17.839 47.152 1.00 15.40 52 LYS B O 1
ATOM 1449 N N . GLU B 1 53 ? 100.221 17.281 49.331 1.00 14.90 53 GLU B N 1
ATOM 1450 C CA . GLU B 1 53 ? 99.434 16.084 49.153 1.00 16.01 53 GLU B CA 1
ATOM 1451 C C . GLU B 1 53 ? 98.045 16.485 48.685 1.00 14.64 53 GLU B C 1
ATOM 1452 O O . GLU B 1 53 ? 97.443 17.451 49.152 1.00 14.98 53 GLU B O 1
ATOM 1458 N N . GLN B 1 54 ? 97.543 15.755 47.707 1.00 12.98 54 GLN B N 1
ATOM 1459 C CA . GLN B 1 54 ? 96.277 16.038 47.081 1.00 13.60 54 GLN B CA 1
ATOM 1460 C C . GLN B 1 54 ? 95.802 14.871 46.265 1.00 12.55 54 GLN B C 1
ATOM 1461 O O . GLN B 1 54 ? 96.513 13.897 46.070 1.00 13.33 54 GLN B O 1
ATOM 1467 N N . SER B 1 55 ? 94.555 14.919 45.814 1.00 13.03 55 SER B N 1
ATOM 1468 C CA . SER B 1 55 ? 93.998 13.878 44.954 1.00 13.62 55 SER B CA 1
ATOM 1469 C C . SER B 1 55 ? 94.568 14.011 43.575 1.00 13.60 55 SER B C 1
ATOM 1470 O O . SER B 1 55 ? 94.657 15.122 42.990 1.00 16.49 55 SER B O 1
ATOM 1473 N N . ILE B 1 56 ? 95.109 12.905 43.091 1.00 11.67 56 ILE B N 1
ATOM 1474 C CA . ILE B 1 56 ? 95.740 12.825 41.774 1.00 12.11 56 ILE B CA 1
ATOM 1475 C C . ILE B 1 56 ? 94.906 11.868 40.947 1.00 12.48 56 ILE B C 1
ATOM 1476 O O . ILE B 1 56 ? 94.682 10.719 41.343 1.00 11.90 56 ILE B O 1
ATOM 1481 N N . GLU B 1 57 ? 94.462 12.343 39.786 1.00 12.96 57 GLU B N 1
ATOM 1482 C CA . GLU B 1 57 ? 93.512 11.657 38.900 1.00 14.00 57 GLU B CA 1
ATOM 1483 C C . GLU B 1 57 ? 94.023 11.384 37.499 1.00 12.84 57 GLU B C 1
ATOM 1484 O O . GLU B 1 57 ? 93.504 10.522 36.814 1.00 12.76 57 GLU B O 1
ATOM 1490 N N . ASN B 1 58 ? 95.053 12.113 37.071 1.00 11.88 58 ASN B N 1
ATOM 1491 C CA . ASN B 1 58 ? 95.628 11.885 35.760 1.00 11.43 58 ASN B CA 1
ATOM 1492 C C . ASN B 1 58 ? 97.049 12.399 35.657 1.00 11.18 58 ASN B C 1
ATOM 1493 O O . ASN B 1 58 ? 97.482 13.160 36.517 1.00 10.72 58 ASN B O 1
ATOM 1498 N N . ILE B 1 59 ? 97.766 11.896 34.651 1.00 11.57 59 ILE B N 1
ATOM 1499 C CA . ILE B 1 59 ? 99.035 12.503 34.198 1.00 12.04 59 ILE B CA 1
ATOM 1500 C C . ILE B 1 59 ? 98.953 12.689 32.708 1.00 12.01 59 ILE B C 1
ATOM 1501 O O . ILE B 1 59 ? 98.467 11.849 31.999 1.00 14.34 59 ILE B O 1
ATOM 1506 N N . LEU B 1 60 ? 99.478 13.786 32.258 1.00 12.10 60 LEU B N 1
ATOM 1507 C CA . LEU B 1 60 ? 99.723 14.013 30.856 1.00 12.49 60 LEU B CA 1
ATOM 1508 C C . LEU B 1 60 ? 101.164 13.707 30.576 1.00 11.91 60 LEU B C 1
ATOM 1509 O O . LEU B 1 60 ? 102.012 14.263 31.251 1.00 14.11 60 LEU B O 1
ATOM 1514 N N . ILE B 1 61 ? 101.479 12.843 29.629 1.00 12.43 61 ILE B N 1
ATOM 1515 C CA . ILE B 1 61 ? 102.878 12.527 29.315 1.00 12.46 61 ILE B CA 1
ATOM 1516 C C . ILE B 1 61 ? 103.091 12.823 27.843 1.00 13.15 61 ILE B C 1
ATOM 1517 O O . ILE B 1 61 ? 102.350 12.375 26.978 1.00 13.32 61 ILE B O 1
ATOM 1522 N N . VAL B 1 62 ? 104.163 13.539 27.587 1.00 11.52 62 VAL B N 1
ATOM 1523 C CA . VAL B 1 62 ? 104.614 13.831 26.239 1.00 12.91 62 VAL B CA 1
ATOM 1524 C C . VAL B 1 62 ? 106.034 13.267 26.101 1.00 11.31 62 VAL B C 1
ATOM 1525 O O . VAL B 1 62 ? 107.018 13.938 26.409 1.00 11.45 62 VAL B O 1
ATOM 1529 N N . PRO B 1 63 ? 106.138 12.056 25.606 1.00 11.09 63 PRO B N 1
ATOM 1530 C CA . PRO B 1 63 ? 107.432 11.443 25.422 1.00 12.29 63 PRO B CA 1
ATOM 1531 C C . PRO B 1 63 ? 108.167 12.067 24.215 1.00 12.24 63 PRO B C 1
ATOM 1532 O O . PRO B 1 63 ? 107.557 12.662 23.355 1.00 13.02 63 PRO B O 1
ATOM 1536 N N . PHE B 1 64 ? 109.476 11.899 24.189 1.00 11.42 64 PHE B N 1
ATOM 1537 C CA . PHE B 1 64 ? 110.289 12.348 23.057 1.00 11.92 64 PHE B CA 1
ATOM 1538 C C . PHE B 1 64 ? 109.948 11.512 21.811 1.00 11.39 64 PHE B C 1
ATOM 1539 O O . PHE B 1 64 ? 109.784 10.294 21.892 1.00 12.09 64 PHE B O 1
ATOM 1547 N N . LYS B 1 65 ? 109.891 12.174 20.658 1.00 11.99 65 LYS B N 1
ATOM 1548 C CA . LYS B 1 65 ? 109.563 11.524 19.404 1.00 12.93 65 LYS B CA 1
ATOM 1549 C C . LYS B 1 65 ? 108.314 10.664 19.534 1.00 13.48 65 LYS B C 1
ATOM 1550 O O . LYS B 1 65 ? 108.365 9.487 19.230 1.00 13.36 65 LYS B O 1
ATOM 1556 N N . PRO B 1 66 ? 107.213 11.277 20.004 1.00 14.27 66 PRO B N 1
ATOM 1557 C CA . PRO B 1 66 ? 106.025 10.531 20.404 1.00 17.35 66 PRO B CA 1
ATOM 1558 C C . PRO B 1 66 ? 105.366 9.782 19.259 1.00 18.37 66 PRO B C 1
ATOM 1559 O O . PRO B 1 66 ? 104.801 8.697 19.488 1.00 21.93 66 PRO B O 1
ATOM 1563 N N . THR B 1 67 ? 105.515 10.257 18.032 1.00 17.39 67 THR B N 1
ATOM 1564 C CA . THR B 1 67 ? 104.914 9.550 16.896 1.00 18.33 67 THR B CA 1
ATOM 1565 C C . THR B 1 67 ? 105.767 8.407 16.371 1.00 18.61 67 THR B C 1
ATOM 1566 O O . THR B 1 67 ? 105.368 7.694 15.437 1.00 21.10 67 THR B O 1
ATOM 1570 N N . GLU B 1 68 ? 106.986 8.242 16.879 1.00 18.65 68 GLU B N 1
ATOM 1571 C CA . GLU B 1 68 ? 107.954 7.276 16.353 1.00 19.58 68 GLU B CA 1
ATOM 1572 C C . GLU B 1 68 ? 108.339 6.110 17.313 1.00 20.91 68 GLU B C 1
ATOM 1573 O O . GLU B 1 68 ? 108.817 5.081 16.840 1.00 22.54 68 GLU B O 1
ATOM 1579 N N . ARG B 1 69 ? 108.250 6.357 18.617 1.00 20.91 69 ARG B N 1
ATOM 1580 C CA . ARG B 1 69 ? 108.902 5.543 19.638 1.00 21.45 69 ARG B CA 1
ATOM 1581 C C . ARG B 1 69 ? 107.968 5.323 20.787 1.00 19.61 69 ARG B C 1
ATOM 1582 O O . ARG B 1 69 ? 107.405 6.274 21.337 1.00 21.26 69 ARG B O 1
ATOM 1590 N N . LYS B 1 70 ? 107.946 4.093 21.255 1.00 17.33 70 LYS B N 1
ATOM 1591 C CA . LYS B 1 70 ? 107.120 3.699 22.394 1.00 16.26 70 LYS B CA 1
ATOM 1592 C C . LYS B 1 70 ? 108.008 3.537 23.621 1.00 14.13 70 LYS B C 1
ATOM 1593 O O . LYS B 1 70 ? 108.893 2.682 23.652 1.00 14.98 70 LYS B O 1
ATOM 1599 N N . LEU B 1 71 ? 107.762 4.387 24.593 1.00 12.87 71 LEU B N 1
ATOM 1600 C CA . LEU B 1 71 ? 108.448 4.366 25.884 1.00 11.37 71 LEU B CA 1
ATOM 1601 C C . LEU B 1 71 ? 107.798 3.305 26.750 1.00 11.20 71 LEU B C 1
ATOM 1602 O O . LEU B 1 71 ? 106.564 3.299 26.898 1.00 11.28 71 LEU B O 1
ATOM 1607 N N . LYS B 1 72 ? 108.598 2.456 27.367 1.00 10.16 72 LYS B N 1
ATOM 1608 C CA . LYS B 1 72 ? 108.148 1.458 28.321 1.00 10.40 72 LYS B CA 1
ATOM 1609 C C . LYS B 1 72 ? 108.363 1.987 29.715 1.00 9.18 72 LYS B C 1
ATOM 1610 O O . LYS B 1 72 ? 109.443 2.494 30.024 1.00 9.59 72 LYS B O 1
ATOM 1616 N N . PHE B 1 73 ? 107.334 1.919 30.543 1.00 9.19 73 PHE B N 1
ATOM 1617 C CA . PHE B 1 73 ? 107.401 2.510 31.866 1.00 9.19 73 PHE B CA 1
ATOM 1618 C C . PHE B 1 73 ? 106.354 1.945 32.830 1.00 9.32 73 PHE B C 1
ATOM 1619 O O . PHE B 1 73 ? 105.381 1.332 32.423 1.00 10.55 73 PHE B O 1
ATOM 1627 N N . SER B 1 74 ? 106.592 2.212 34.116 1.00 9.77 74 SER B N 1
ATOM 1628 C CA . SER B 1 74 ? 105.661 1.967 35.203 1.00 9.20 74 SER B CA 1
ATOM 1629 C C . SER B 1 74 ? 105.514 3.257 35.976 1.00 9.87 74 SER B C 1
ATOM 1630 O O . SER B 1 74 ? 106.416 4.088 35.998 1.00 10.99 74 SER B O 1
ATOM 1633 N N . ILE B 1 75 ? 104.350 3.444 36.610 1.00 9.28 75 ILE B N 1
ATOM 1634 C CA A ILE B 1 75 ? 104.062 4.649 37.364 0.50 8.97 75 ILE B CA 1
ATOM 1635 C CA B ILE B 1 75 ? 104.081 4.651 37.398 0.50 10.23 75 ILE B CA 1
ATOM 1636 C C . ILE B 1 75 ? 103.597 4.274 38.769 1.00 9.24 75 ILE B C 1
ATOM 1637 O O . ILE B 1 75 ? 102.732 3.400 38.929 1.00 9.37 75 ILE B O 1
ATOM 1646 N N . PHE B 1 76 ? 104.116 4.987 39.744 1.00 9.18 76 PHE B N 1
ATOM 1647 C CA . PHE B 1 76 ? 103.867 4.759 41.152 1.00 8.90 76 PHE B CA 1
ATOM 1648 C C . PHE B 1 76 ? 103.524 6.087 41.853 1.00 9.65 76 PHE B C 1
ATOM 1649 O O . PHE B 1 76 ? 103.922 7.183 41.423 1.00 9.41 76 PHE B O 1
ATOM 1657 N N . TYR B 1 77 ? 102.795 5.970 42.944 1.00 9.64 77 TYR B N 1
ATOM 1658 C CA . TYR B 1 77 ? 102.532 7.074 43.859 1.00 9.37 77 TYR B CA 1
ATOM 1659 C C . TYR B 1 77 ? 103.044 6.780 45.253 1.00 8.71 77 TYR B C 1
ATOM 1660 O O . TYR B 1 77 ? 103.217 5.631 45.649 1.00 9.19 77 TYR B O 1
ATOM 1669 N N . SER B 1 78 ? 103.236 7.847 46.024 1.00 9.66 78 SER B N 1
ATOM 1670 C CA . SER B 1 78 ? 103.693 7.767 47.412 1.00 9.73 78 SER B CA 1
ATOM 1671 C C . SER B 1 78 ? 103.286 8.995 48.170 1.00 10.88 78 SER B C 1
ATOM 1672 O O . SER B 1 78 ? 103.202 10.076 47.613 1.00 11.05 78 SER B O 1
ATOM 1675 N N . ASN B 1 79 ? 103.008 8.796 49.431 1.00 11.90 79 ASN B N 1
ATOM 1676 C CA . ASN B 1 79 ? 102.839 9.886 50.333 1.00 13.42 79 ASN B CA 1
ATOM 1677 C C . ASN B 1 79 ? 104.006 10.137 51.287 1.00 16.35 79 ASN B C 1
ATOM 1678 O O . ASN B 1 79 ? 103.885 11.034 52.143 1.00 21.55 79 ASN B O 1
ATOM 1683 N N . ASP B 1 80 ? 105.125 9.425 51.131 1.00 14.12 80 ASP B N 1
ATOM 1684 C CA . ASP B 1 80 ? 106.326 9.648 51.907 1.00 15.77 80 ASP B CA 1
ATOM 1685 C C . ASP B 1 80 ? 107.654 9.669 51.124 1.00 14.98 80 ASP B C 1
ATOM 1686 O O . ASP B 1 80 ? 108.706 10.030 51.679 1.00 17.10 80 ASP B O 1
ATOM 1691 N N . GLY B 1 81 ? 107.627 9.375 49.825 1.00 14.45 81 GLY B N 1
ATOM 1692 C CA . GLY B 1 81 ? 108.827 9.327 48.986 1.00 15.09 81 GLY B CA 1
ATOM 1693 C C . GLY B 1 81 ? 109.690 8.089 49.218 1.00 13.98 81 GLY B C 1
ATOM 1694 O O . GLY B 1 81 ? 110.815 8.029 48.692 1.00 14.83 81 GLY B O 1
ATOM 1695 N N . LYS B 1 82 ? 109.189 7.164 50.020 1.00 13.82 82 LYS B N 1
ATOM 1696 C CA . LYS B 1 82 ? 109.924 5.958 50.463 1.00 13.74 82 LYS B CA 1
ATOM 1697 C C . LYS B 1 82 ? 109.210 4.638 50.115 1.00 12.46 82 LYS B C 1
ATOM 1698 O O . LYS B 1 82 ? 109.836 3.591 49.813 1.00 12.36 82 LYS B O 1
ATOM 1704 N N . ASN B 1 83 ? 107.894 4.657 50.245 1.00 11.31 83 ASN B N 1
ATOM 1705 C CA . ASN B 1 83 ? 107.048 3.498 50.037 1.00 10.25 83 ASN B CA 1
ATOM 1706 C C . ASN B 1 83 ? 106.085 3.834 48.883 1.00 10.91 83 ASN B C 1
ATOM 1707 O O . ASN B 1 83 ? 105.388 4.810 48.947 1.00 11.35 83 ASN B O 1
ATOM 1712 N N . TRP B 1 84 ? 106.113 3.024 47.843 1.00 9.81 84 TRP B N 1
ATOM 1713 C CA . TRP B 1 84 ? 105.460 3.246 46.560 1.00 9.70 84 TRP B CA 1
ATOM 1714 C C . TRP B 1 84 ? 104.367 2.203 46.318 1.00 9.69 84 TRP B C 1
ATOM 1715 O O . TRP B 1 84 ? 104.532 1.035 46.619 1.00 9.96 84 TRP B O 1
ATOM 1726 N N . GLN B 1 85 ? 103.270 2.657 45.730 1.00 10.00 85 GLN B N 1
ATOM 1727 C CA . GLN B 1 85 ? 102.261 1.773 45.201 1.00 10.12 85 GLN B CA 1
ATOM 1728 C C . GLN B 1 85 ? 102.047 2.026 43.706 1.00 10.12 85 GLN B C 1
ATOM 1729 O O . GLN B 1 85 ? 102.138 3.159 43.253 1.00 9.63 85 GLN B O 1
ATOM 1735 N N . PRO B 1 86 ? 101.788 0.992 42.932 1.00 10.46 86 PRO B N 1
ATOM 1736 C CA . PRO B 1 86 ? 101.632 1.174 41.495 1.00 11.33 86 PRO B CA 1
ATOM 1737 C C . PRO B 1 86 ? 100.320 1.727 41.080 1.00 10.92 86 PRO B C 1
ATOM 1738 O O . PRO B 1 86 ? 99.256 1.299 41.562 1.00 14.59 86 PRO B O 1
ATOM 1742 N N . LEU B 1 87 ? 100.368 2.687 40.170 1.00 10.50 87 LEU B N 1
ATOM 1743 C CA . LEU B 1 87 ? 99.196 3.052 39.390 1.00 10.65 87 LEU B CA 1
ATOM 1744 C C . LEU B 1 87 ? 99.029 2.128 38.187 1.00 11.29 87 LEU B C 1
ATOM 1745 O O . LEU B 1 87 ? 97.916 1.795 37.802 1.00 12.31 87 LEU B O 1
ATOM 1750 N N . ALA B 1 88 ? 100.152 1.751 37.575 1.00 10.06 88 ALA B N 1
ATOM 1751 C CA . ALA B 1 88 ? 100.197 0.807 36.475 1.00 10.65 88 ALA B CA 1
ATOM 1752 C C . ALA B 1 88 ? 101.619 0.380 36.273 1.00 10.32 88 ALA B C 1
ATOM 1753 O O . ALA B 1 88 ? 102.530 1.198 36.402 1.00 10.55 88 ALA B O 1
ATOM 1755 N N . GLU B 1 89 ? 101.826 -0.874 35.874 1.00 11.30 89 GLU B N 1
ATOM 1756 C CA . GLU B 1 89 ? 103.136 -1.388 35.548 1.00 11.58 89 GLU B CA 1
ATOM 1757 C C . GLU B 1 89 ? 103.238 -1.920 34.136 1.00 11.71 89 GLU B C 1
ATOM 1758 O O . GLU B 1 89 ? 102.291 -2.425 33.621 1.00 13.18 89 GLU B O 1
ATOM 1764 N N . GLY B 1 90 ? 104.376 -1.738 33.491 1.00 12.23 90 GLY B N 1
ATOM 1765 C CA . GLY B 1 90 ? 104.575 -2.367 32.214 1.00 13.28 90 GLY B CA 1
ATOM 1766 C C . GLY B 1 90 ? 103.773 -1.740 31.074 1.00 12.46 90 GLY B C 1
ATOM 1767 O O . GLY B 1 90 ? 103.397 -2.423 30.122 1.00 15.73 90 GLY B O 1
ATOM 1768 N N . LEU B 1 91 ? 103.537 -0.433 31.148 1.00 11.26 91 LEU B N 1
ATOM 1769 C CA . LEU B 1 91 ? 102.870 0.346 30.105 1.00 12.29 91 LEU B CA 1
ATOM 1770 C C . LEU B 1 91 ? 103.818 0.672 28.965 1.00 11.21 91 LEU B C 1
ATOM 1771 O O . LEU B 1 91 ? 105.043 0.774 29.155 1.00 11.87 91 LEU B O 1
ATOM 1776 N N . GLU B 1 92 ? 103.241 0.911 27.796 1.00 10.94 92 GLU B N 1
ATOM 1777 C CA . GLU B 1 92 ? 103.947 1.558 26.688 1.00 11.16 92 GLU B CA 1
ATOM 1778 C C . GLU B 1 92 ? 103.145 2.753 26.250 1.00 10.91 92 GLU B C 1
ATOM 1779 O O . GLU B 1 92 ? 101.907 2.696 26.169 1.00 11.54 92 GLU B O 1
ATOM 1785 N N . THR B 1 93 ? 103.832 3.817 25.893 1.00 11.67 93 THR B N 1
ATOM 1786 C CA . THR B 1 93 ? 103.160 4.921 25.204 1.00 12.13 93 THR B CA 1
ATOM 1787 C C . THR B 1 93 ? 102.713 4.409 23.828 1.00 13.23 93 THR B C 1
ATOM 1788 O O . THR B 1 93 ? 103.256 3.416 23.309 1.00 14.35 93 THR B O 1
ATOM 1792 N N . SER B 1 94 ? 101.697 5.048 23.233 1.00 13.23 94 SER B N 1
ATOM 1793 C CA . SER B 1 94 ? 101.045 4.442 22.061 1.00 14.96 94 SER B CA 1
ATOM 1794 C C . SER B 1 94 ? 101.528 4.957 20.732 1.00 18.26 94 SER B C 1
ATOM 1795 O O . SER B 1 94 ? 101.023 4.554 19.707 1.00 19.23 94 SER B O 1
ATOM 1798 N N . SER B 1 95 ? 102.520 5.833 20.760 1.00 19.71 95 SER B N 1
ATOM 1799 C CA . SER B 1 95 ? 103.335 6.194 19.570 1.00 21.31 95 SER B CA 1
ATOM 1800 C C . SER B 1 95 ? 102.506 6.589 18.402 1.00 21.87 95 SER B C 1
ATOM 1801 O O . SER B 1 95 ? 102.654 5.992 17.290 1.00 22.42 95 SER B O 1
ATOM 1804 N N . ALA B 1 96 ? 101.632 7.561 18.628 1.00 21.10 96 ALA B N 1
ATOM 1805 C CA . ALA B 1 96 ? 100.738 7.999 17.596 1.00 20.56 96 ALA B CA 1
ATOM 1806 C C . ALA B 1 96 ? 100.539 9.505 17.649 1.00 22.13 96 ALA B C 1
ATOM 1807 O O . ALA B 1 96 ? 101.110 10.229 16.826 1.00 24.55 96 ALA B O 1
ATOM 1809 N N . ASP B 1 97 ? 99.814 10.014 18.629 1.00 23.13 97 ASP B N 1
ATOM 1810 C CA . ASP B 1 97 ? 99.543 11.447 18.767 1.00 22.09 97 ASP B CA 1
ATOM 1811 C C . ASP B 1 97 ? 100.760 12.251 19.126 1.00 21.83 97 ASP B C 1
ATOM 1812 O O . ASP B 1 97 ? 101.426 12.019 20.160 1.00 22.49 97 ASP B O 1
ATOM 1817 N N . LYS B 1 98 ? 101.062 13.260 18.330 1.00 21.59 98 LYS B N 1
ATOM 1818 C CA . LYS B 1 98 ? 102.155 14.182 18.625 1.00 21.35 98 LYS B CA 1
ATOM 1819 C C . LYS B 1 98 ? 102.026 15.006 19.903 1.00 21.63 98 LYS B C 1
ATOM 1820 O O . LYS B 1 98 ? 103.025 15.512 20.389 1.00 21.77 98 LYS B O 1
ATOM 1826 N N . ASN B 1 99 ? 100.812 15.128 20.474 1.00 20.57 99 ASN B N 1
ATOM 1827 C CA . ASN B 1 99 ? 100.559 15.886 21.688 1.00 20.45 99 ASN B CA 1
ATOM 1828 C C . ASN B 1 99 ? 100.714 15.046 22.987 1.00 18.91 99 ASN B C 1
ATOM 1829 O O . ASN B 1 99 ? 100.444 15.562 24.087 1.00 19.47 99 ASN B O 1
ATOM 1834 N N . GLY B 1 100 ? 101.122 13.789 22.828 1.00 17.57 100 GLY B N 1
ATOM 1835 C CA . GLY B 1 100 ? 101.215 12.877 23.952 1.00 16.15 100 GLY B CA 1
ATOM 1836 C C . GLY B 1 100 ? 99.857 12.353 24.366 1.00 14.44 100 GLY B C 1
ATOM 1837 O O . GLY B 1 100 ? 98.935 12.282 23.563 1.00 16.08 100 GLY B O 1
ATOM 1838 N N . GLU B 1 101 ? 99.792 11.931 25.618 1.00 13.02 101 GLU B N 1
ATOM 1839 C CA . GLU B 1 101 ? 98.652 11.126 26.106 1.00 11.63 101 GLU B CA 1
ATOM 1840 C C . GLU B 1 101 ? 98.245 11.566 27.491 1.00 10.91 101 GLU B C 1
ATOM 1841 O O . GLU B 1 101 ? 99.100 11.918 28.303 1.00 12.21 101 GLU B O 1
ATOM 1847 N N . LYS B 1 102 ? 96.957 11.467 27.794 1.00 10.28 102 LYS B N 1
ATOM 1848 C CA . LYS B 1 102 ? 96.429 11.737 29.106 1.00 10.92 102 LYS B CA 1
ATOM 1849 C C . LYS B 1 102 ? 96.041 10.407 29.727 1.00 11.12 102 LYS B C 1
ATOM 1850 O O . LYS B 1 102 ? 95.081 9.756 29.291 1.00 13.03 102 LYS B O 1
ATOM 1856 N N . LEU B 1 103 ? 96.781 9.997 30.742 1.00 10.62 103 LEU B N 1
ATOM 1857 C CA . LEU B 1 103 ? 96.602 8.741 31.423 1.00 10.27 103 LEU B CA 1
ATOM 1858 C C . LEU B 1 103 ? 95.728 8.988 32.641 1.00 10.97 103 LEU B C 1
ATOM 1859 O O . LEU B 1 103 ? 96.071 9.834 33.470 1.00 12.35 103 LEU B O 1
ATOM 1864 N N . THR B 1 104 ? 94.642 8.242 32.779 1.00 11.60 104 THR B N 1
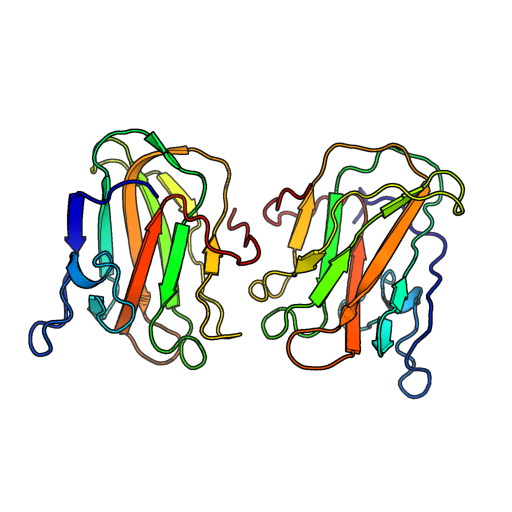ATOM 1865 C CA . THR B 1 104 ? 93.711 8.435 33.885 1.00 11.44 104 THR B CA 1
ATOM 1866 C C . THR B 1 104 ? 93.670 7.176 34.717 1.00 11.59 104 THR B C 1
ATOM 1867 O O . THR B 1 104 ? 93.934 6.097 34.224 1.00 11.24 104 THR B O 1
ATOM 1871 N N . PHE B 1 105 ? 93.347 7.324 36.004 1.00 12.07 105 PHE B N 1
ATOM 1872 C CA . PHE B 1 105 ? 93.383 6.180 36.889 1.00 12.17 105 PHE B CA 1
ATOM 1873 C C . PHE B 1 105 ? 92.510 6.451 38.092 1.00 12.93 105 PHE B C 1
ATOM 1874 O O . PHE B 1 105 ? 92.095 7.597 38.312 1.00 12.69 105 PHE B O 1
ATOM 1882 N N . THR B 1 106 ? 92.242 5.400 38.874 1.00 12.57 106 THR B N 1
ATOM 1883 C CA . THR B 1 106 ? 91.536 5.601 40.134 1.00 13.13 106 THR B CA 1
ATOM 1884 C C . THR B 1 106 ? 92.231 6.663 40.948 1.00 11.99 106 THR B C 1
ATOM 1885 O O . THR B 1 106 ? 93.443 6.559 41.178 1.00 13.10 106 THR B O 1
ATOM 1889 N N . PRO B 1 107 ? 91.523 7.693 41.431 1.00 11.70 107 PRO B N 1
ATOM 1890 C CA . PRO B 1 107 ? 92.231 8.743 42.165 1.00 12.57 107 PRO B CA 1
ATOM 1891 C C . PRO B 1 107 ? 92.935 8.243 43.413 1.00 12.70 107 PRO B C 1
ATOM 1892 O O . PRO B 1 107 ? 92.439 7.362 44.123 1.00 13.21 107 PRO B O 1
ATOM 1896 N N . VAL B 1 108 ? 94.118 8.805 43.642 1.00 11.41 108 VAL B N 1
ATOM 1897 C CA . VAL B 1 108 ? 94.940 8.508 44.806 1.00 12.03 108 VAL B CA 1
ATOM 1898 C C . VAL B 1 108 ? 95.332 9.810 45.490 1.00 12.05 108 VAL B C 1
ATOM 1899 O O . VAL B 1 108 ? 95.653 10.809 44.829 1.00 13.67 108 VAL B O 1
ATOM 1903 N N . THR B 1 109 ? 95.331 9.821 46.804 1.00 12.20 109 THR B N 1
ATOM 1904 C CA A THR B 1 109 ? 95.851 10.980 47.503 0.50 12.88 109 THR B CA 1
ATOM 1905 C CA B THR B 1 109 ? 95.857 10.950 47.584 0.50 13.30 109 THR B CA 1
ATOM 1906 C C . THR B 1 109 ? 97.351 10.707 47.796 1.00 12.90 109 THR B C 1
ATOM 1907 O O . THR B 1 109 ? 97.770 9.681 48.389 1.00 14.59 109 THR B O 1
ATOM 1914 N N . ALA B 1 110 ? 98.182 11.609 47.319 1.00 11.16 110 ALA B N 1
ATOM 1915 C CA . ALA B 1 110 ? 99.635 11.432 47.327 1.00 12.00 110 ALA B CA 1
ATOM 1916 C C . ALA B 1 110 ? 100.320 12.754 47.082 1.00 11.38 110 ALA B C 1
ATOM 1917 O O . ALA B 1 110 ? 99.680 13.715 46.651 1.00 11.87 110 ALA B O 1
ATOM 1919 N N . LYS B 1 111 ? 101.620 12.784 47.366 1.00 11.65 111 LYS B N 1
ATOM 1920 C CA . LYS B 1 111 ? 102.459 13.923 47.122 1.00 12.45 111 LYS B CA 1
ATOM 1921 C C . LYS B 1 111 ? 103.538 13.687 46.120 1.00 11.76 111 LYS B C 1
ATOM 1922 O O . LYS B 1 111 ? 104.111 14.636 45.625 1.00 11.85 111 LYS B O 1
ATOM 1928 N N . TYR B 1 112 ? 103.805 12.418 45.804 1.00 10.37 112 TYR B N 1
ATOM 1929 C CA . TYR B 1 112 ? 104.862 12.033 44.895 1.00 9.56 112 TYR B CA 1
ATOM 1930 C C . TYR B 1 112 ? 104.350 11.103 43.823 1.00 9.73 112 TYR B C 1
ATOM 1931 O O . TYR B 1 112 ? 103.588 10.177 44.118 1.00 9.83 112 TYR B O 1
ATOM 1940 N N . ILE B 1 113 ? 104.864 11.307 42.608 1.00 8.72 113 ILE B N 1
ATOM 1941 C CA . ILE B 1 113 ? 104.631 10.408 41.488 1.00 8.94 113 ILE B CA 1
ATOM 1942 C C . ILE B 1 113 ? 106.014 10.027 40.950 1.00 8.39 113 ILE B C 1
ATOM 1943 O O . ILE B 1 113 ? 106.849 10.918 40.732 1.00 10.54 113 ILE B O 1
ATOM 1948 N N . LYS B 1 114 ? 106.242 8.741 40.710 1.00 8.49 114 LYS B N 1
ATOM 1949 C CA . LYS B 1 114 ? 107.507 8.282 40.170 1.00 8.44 114 LYS B CA 1
ATOM 1950 C C . LYS B 1 114 ? 107.264 7.403 38.968 1.00 8.38 114 LYS B C 1
ATOM 1951 O O . LYS B 1 114 ? 106.414 6.514 39.000 1.00 8.61 114 LYS B O 1
ATOM 1957 N N . LEU B 1 115 ? 107.987 7.688 37.886 1.00 8.25 115 LEU B N 1
ATOM 1958 C CA . LEU B 1 115 ? 107.976 6.812 36.727 1.00 8.36 115 LEU B CA 1
ATOM 1959 C C . LEU B 1 115 ? 109.277 6.039 36.707 1.00 8.82 115 LEU B C 1
ATOM 1960 O O . LEU B 1 115 ? 110.347 6.632 36.772 1.00 9.54 115 LEU B O 1
ATOM 1965 N N . ASP B 1 116 ? 109.190 4.711 36.693 1.00 8.06 116 ASP B N 1
ATOM 1966 C CA . ASP B 1 116 ? 110.354 3.867 36.435 1.00 8.03 116 ASP B CA 1
ATOM 1967 C C . ASP B 1 116 ? 110.315 3.537 34.947 1.00 8.53 116 ASP B C 1
ATOM 1968 O O . ASP B 1 116 ? 109.285 3.084 34.434 1.00 9.83 116 ASP B O 1
ATOM 1973 N N . THR B 1 117 ? 111.391 3.828 34.211 1.00 8.37 117 THR B N 1
ATOM 1974 C CA . THR B 1 117 ? 111.372 3.808 32.749 1.00 9.62 117 THR B CA 1
ATOM 1975 C C . THR B 1 117 ? 112.398 2.817 32.226 1.00 9.81 117 THR B C 1
ATOM 1976 O O . THR B 1 117 ? 113.445 2.607 32.825 1.00 11.07 117 THR B O 1
ATOM 1980 N N . PHE B 1 118 ? 112.071 2.193 31.095 1.00 8.91 118 PHE B N 1
ATOM 1981 C CA . PHE B 1 118 ? 112.817 1.045 30.599 1.00 10.55 118 PHE B CA 1
ATOM 1982 C C . PHE B 1 118 ? 113.283 1.221 29.147 1.00 11.12 118 PHE B C 1
ATOM 1983 O O . PHE B 1 118 ? 113.587 0.232 28.461 1.00 13.94 118 PHE B O 1
ATOM 1991 N N . GLY B 1 119 ? 113.330 2.470 28.672 1.00 10.00 119 GLY B N 1
ATOM 1992 C CA . GLY B 1 119 ? 113.739 2.782 27.319 1.00 10.82 119 GLY B CA 1
ATOM 1993 C C . GLY B 1 119 ? 112.607 2.579 26.354 1.00 11.28 119 GLY B C 1
ATOM 1994 O O . GLY B 1 119 ? 111.438 2.467 26.730 1.00 12.53 119 GLY B O 1
ATOM 1995 N N . THR B 1 120 ? 112.954 2.579 25.086 1.00 11.78 120 THR B N 1
ATOM 1996 C CA . THR B 1 120 ? 111.949 2.456 24.034 1.00 11.51 120 THR B CA 1
ATOM 1997 C C . THR B 1 120 ? 112.173 1.223 23.200 1.00 13.84 120 THR B C 1
ATOM 1998 O O . THR B 1 120 ? 113.046 0.437 23.446 1.00 15.33 120 THR B O 1
ATOM 2002 N N . ASP B 1 121 ? 111.331 1.093 22.181 1.00 14.83 121 ASP B N 1
ATOM 2003 C CA . ASP B 1 121 ? 111.466 0.046 21.191 1.00 16.62 121 ASP B CA 1
ATOM 2004 C C . ASP B 1 121 ? 112.558 0.338 20.200 1.00 17.48 121 ASP B C 1
ATOM 2005 O O . ASP B 1 121 ? 112.860 -0.520 19.386 1.00 20.34 121 ASP B O 1
ATOM 2010 N N . VAL B 1 122 ? 113.155 1.528 20.242 1.00 16.17 122 VAL B N 1
ATOM 2011 C CA . VAL B 1 122 ? 114.233 1.908 19.335 1.00 16.73 122 VAL B CA 1
ATOM 2012 C C . VAL B 1 122 ? 115.615 1.774 19.986 1.00 15.72 122 VAL B C 1
ATOM 2013 O O . VAL B 1 122 ? 116.571 1.333 19.373 1.00 18.33 122 VAL B O 1
ATOM 2017 N N . ASN B 1 123 ? 115.768 2.225 21.232 1.00 15.67 123 ASN B N 1
ATOM 2018 C CA . ASN B 1 123 ? 117.024 2.111 21.942 1.00 15.60 123 ASN B CA 1
ATOM 2019 C C . ASN B 1 123 ? 116.788 2.252 23.441 1.00 14.61 123 ASN B C 1
ATOM 2020 O O . ASN B 1 123 ? 115.647 2.332 23.902 1.00 15.45 123 ASN B O 1
ATOM 2025 N N . ASN B 1 124 ? 117.860 2.250 24.201 1.00 14.19 124 ASN B N 1
ATOM 2026 C CA . ASN B 1 124 ? 117.731 2.201 25.649 1.00 14.68 124 ASN B CA 1
ATOM 2027 C C . ASN B 1 124 ? 117.608 3.555 26.351 1.00 13.26 124 ASN B C 1
ATOM 2028 O O . ASN B 1 124 ? 117.703 3.652 27.603 1.00 13.96 124 ASN B O 1
ATOM 2033 N N . TRP B 1 125 ? 117.397 4.609 25.597 1.00 12.16 125 TRP B N 1
ATOM 2034 C CA . TRP B 1 125 ? 117.138 5.908 26.198 1.00 10.91 125 TRP B CA 1
ATOM 2035 C C . TRP B 1 125 ? 115.663 6.018 26.568 1.00 10.69 125 TRP B C 1
ATOM 2036 O O . TRP B 1 125 ? 114.765 5.648 25.810 1.00 11.74 125 TRP B O 1
ATOM 2047 N N . SER B 1 126 ? 115.417 6.578 27.731 1.00 10.40 126 SER B N 1
ATOM 2048 C CA . SER B 1 126 ? 114.133 7.055 28.162 1.00 10.03 126 SER B CA 1
ATOM 2049 C C . SER B 1 126 ? 114.190 8.544 28.0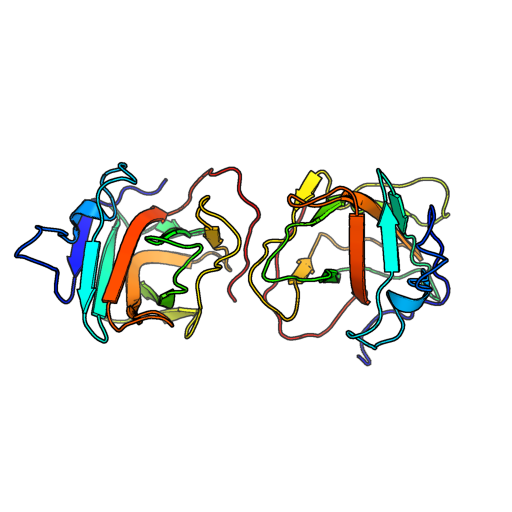63 1.00 10.03 126 SER B C 1
ATOM 2050 O O . SER B 1 126 ? 115.050 9.165 28.700 1.00 11.97 126 SER B O 1
ATOM 2053 N N . ALA B 1 127 ? 113.243 9.160 27.361 1.00 10.14 127 ALA B N 1
ATOM 2054 C CA . ALA B 1 127 ? 113.299 10.599 27.111 1.00 10.06 127 ALA B CA 1
ATOM 2055 C C . ALA B 1 127 ? 111.872 11.132 27.102 1.00 9.73 127 ALA B C 1
ATOM 2056 O O . ALA B 1 127 ? 110.992 10.629 26.384 1.00 10.59 127 ALA B O 1
ATOM 2058 N N . ILE B 1 128 ? 111.641 12.110 27.953 1.00 8.92 128 ILE B N 1
ATOM 2059 C CA . ILE B 1 128 ? 110.303 12.671 28.162 1.00 9.28 128 ILE B CA 1
ATOM 2060 C C . ILE B 1 128 ? 110.391 14.189 28.070 1.00 9.26 128 ILE B C 1
ATOM 2061 O O . ILE B 1 128 ? 111.129 14.826 28.793 1.00 9.70 128 ILE B O 1
ATOM 2066 N N . ASN B 1 129 ? 109.579 14.769 27.189 1.00 9.53 129 ASN B N 1
ATOM 2067 C CA . ASN B 1 129 ? 109.543 16.217 26.971 1.00 10.09 129 ASN B CA 1
ATOM 2068 C C . ASN B 1 129 ? 108.795 16.939 28.084 1.00 10.81 129 ASN B C 1
ATOM 2069 O O . ASN B 1 129 ? 109.197 18.008 28.510 1.00 10.58 129 ASN B O 1
ATOM 2074 N N . GLU B 1 130 ? 107.664 16.381 28.520 1.00 11.37 130 GLU B N 1
ATOM 2075 C CA . GLU B 1 130 ? 106.874 17.021 29.516 1.00 12.00 130 GLU B CA 1
ATOM 2076 C C . GLU B 1 130 ? 105.974 16.011 30.227 1.00 11.12 130 GLU B C 1
ATOM 2077 O O . GLU B 1 130 ? 105.515 15.038 29.652 1.00 11.20 130 GLU B O 1
ATOM 2083 N N . ILE B 1 131 ? 105.747 16.268 31.478 1.00 12.97 131 ILE B N 1
ATOM 2084 C CA . ILE B 1 131 ? 104.720 15.600 32.266 1.00 12.68 131 ILE B CA 1
ATOM 2085 C C . ILE B 1 131 ? 103.992 16.647 33.075 1.00 13.21 131 ILE B C 1
ATOM 2086 O O . ILE B 1 131 ? 104.588 17.570 33.597 1.00 14.84 131 ILE B O 1
ATOM 2091 N N . ALA B 1 132 ? 102.689 16.464 33.207 1.00 12.38 132 ALA B N 1
ATOM 2092 C CA . ALA B 1 132 ? 101.861 17.305 34.060 1.00 12.09 132 ALA B CA 1
ATOM 2093 C C . ALA B 1 132 ? 100.954 16.397 34.851 1.00 11.91 132 ALA B C 1
ATOM 2094 O O . ALA B 1 132 ? 100.597 15.317 34.385 1.00 12.37 132 ALA B O 1
ATOM 2096 N N . ILE B 1 133 ? 100.599 16.821 36.043 1.00 11.77 133 ILE B N 1
ATOM 2097 C CA A ILE B 1 133 ? 99.708 16.062 36.914 0.50 12.09 133 ILE B CA 1
ATOM 2098 C CA B ILE B 1 133 ? 99.702 16.042 36.884 0.50 11.51 133 ILE B CA 1
ATOM 2099 C C . ILE B 1 133 ? 98.389 16.795 37.007 1.00 12.37 133 ILE B C 1
ATOM 2100 O O . ILE B 1 133 ? 98.362 18.001 37.202 1.00 12.15 133 ILE B O 1
ATOM 2109 N N . ASN B 1 134 ? 97.284 16.051 36.891 1.00 11.78 134 ASN B N 1
ATOM 2110 C CA . ASN B 1 134 ? 95.928 16.615 36.902 1.00 12.29 134 ASN B CA 1
ATOM 2111 C C . ASN B 1 134 ? 95.737 17.685 35.803 1.00 13.73 134 ASN B C 1
ATOM 2112 O O . ASN B 1 134 ? 95.308 18.806 36.043 1.00 14.17 134 ASN B O 1
ATOM 2117 N N . SER B 1 135 ? 96.115 17.312 34.594 1.00 14.29 135 SER B N 1
ATOM 2118 C CA . SER B 1 135 ? 95.952 18.139 33.419 1.00 15.88 135 SER B CA 1
ATOM 2119 C C . SER B 1 135 ? 94.482 18.264 33.022 1.00 16.91 135 SER B C 1
ATOM 2120 O O . SER B 1 135 ? 93.712 17.302 33.014 1.00 16.93 135 SER B O 1
ATOM 2123 N N . ALA B 1 136 ? 94.112 19.464 32.621 1.00 19.66 136 ALA B N 1
ATOM 2124 C CA . ALA B 1 136 ? 92.789 19.698 32.065 1.00 20.96 136 ALA B CA 1
ATOM 2125 C C . ALA B 1 136 ? 92.800 19.685 30.547 1.00 21.44 136 ALA B C 1
ATOM 2126 O O . ALA B 1 136 ? 91.791 20.063 29.941 1.00 22.34 136 ALA B O 1
ATOM 2128 N N . ALA B 1 137 ? 93.902 19.228 29.934 1.00 21.34 137 ALA B N 1
ATOM 2129 C CA . ALA B 1 137 ? 94.089 19.176 28.461 1.00 22.55 137 ALA B CA 1
ATOM 2130 C C . ALA B 1 137 ? 92.983 18.316 27.872 1.00 23.32 137 ALA B C 1
ATOM 2131 O O . ALA B 1 137 ? 92.587 17.325 28.444 1.00 23.36 137 ALA B O 1
ATOM 2133 N N . ALA B 1 138 ? 92.442 18.769 26.733 1.00 24.58 138 ALA B N 1
ATOM 2134 C CA . ALA B 1 138 ? 91.426 18.064 25.993 1.00 25.16 138 ALA B CA 1
ATOM 2135 C C . ALA B 1 138 ? 92.103 17.048 25.084 1.00 24.53 138 ALA B C 1
ATOM 2136 O O . ALA B 1 138 ? 92.089 17.144 23.833 1.00 28.56 138 ALA B O 1
ATOM 2138 N N . LEU B 1 139 ? 92.761 16.094 25.713 1.00 20.83 139 LEU B N 1
ATOM 2139 C CA . LEU B 1 139 ? 93.233 14.921 25.029 1.00 18.31 139 LEU B CA 1
ATOM 2140 C C . LEU B 1 139 ? 92.380 13.756 25.551 1.00 17.10 139 LEU B C 1
ATOM 2141 O O . LEU B 1 139 ? 91.908 13.770 26.692 1.00 18.13 139 LEU B O 1
ATOM 2146 N N . PRO B 1 140 ? 92.200 12.728 24.728 1.00 15.86 140 PRO B N 1
ATOM 2147 C CA . PRO B 1 140 ? 91.423 11.557 25.118 1.00 14.46 140 PRO B CA 1
ATOM 2148 C C . PRO B 1 140 ? 91.954 10.898 26.407 1.00 13.45 140 PRO B C 1
ATOM 2149 O O . PRO B 1 140 ? 93.166 10.757 26.570 1.00 13.77 140 PRO B O 1
ATOM 2153 N N . SER B 1 141 ? 91.073 10.486 27.293 1.00 12.49 141 SER B N 1
ATOM 2154 C CA . SER B 1 141 ? 91.437 9.742 28.466 1.00 12.96 141 SER B CA 1
ATOM 2155 C C . SER B 1 141 ? 91.843 8.336 28.060 1.00 11.96 141 SER B C 1
ATOM 2156 O O . SER B 1 141 ? 91.057 7.596 27.434 1.00 13.04 141 SER B O 1
ATOM 2159 N N . ARG B 1 142 ? 93.054 7.941 28.440 1.00 11.27 142 ARG B N 1
ATOM 2160 C CA . ARG B 1 142 ? 93.531 6.598 28.353 1.00 10.32 142 ARG B CA 1
ATOM 2161 C C . ARG B 1 142 ? 93.605 6.008 29.753 1.00 11.06 142 ARG B C 1
ATOM 2162 O O . ARG B 1 142 ? 94.487 6.364 30.563 1.00 11.18 142 ARG B O 1
ATOM 2170 N N . ALA B 1 143 ? 92.671 5.099 30.073 1.00 10.67 143 ALA B N 1
ATOM 2171 C CA . ALA B 1 143 ? 92.554 4.572 31.398 1.00 11.41 143 ALA B CA 1
ATOM 2172 C C . ALA B 1 143 ? 93.617 3.533 31.619 1.00 12.04 143 ALA B C 1
ATOM 2173 O O . ALA B 1 143 ? 93.772 2.596 30.799 1.00 15.98 143 ALA B O 1
ATOM 2175 N N . ILE B 1 144 ? 94.374 3.676 32.698 1.00 12.64 144 ILE B N 1
ATOM 2176 C CA . ILE B 1 144 ? 95.409 2.710 33.053 1.00 11.75 144 ILE B CA 1
ATOM 2177 C C . ILE B 1 144 ? 95.094 2.086 34.426 1.00 13.30 144 ILE B C 1
ATOM 2178 O O . ILE B 1 144 ? 94.351 2.680 35.241 1.00 13.55 144 ILE B O 1
ATOM 2183 N N . LYS B 1 145 ? 95.693 0.928 34.681 1.00 14.51 145 LYS B N 1
ATOM 2184 C CA . LYS B 1 145 ? 95.492 0.206 35.962 1.00 16.71 145 LYS B CA 1
ATOM 2185 C C . LYS B 1 145 ? 96.594 -0.817 36.204 1.00 17.57 145 LYS B C 1
ATOM 2186 O O . LYS B 1 145 ? 97.306 -1.119 35.250 1.00 17.71 145 LYS B O 1
#